Protein AF-A0A9E4BYM8-F1 (afdb_monomer)

Sequence (242 aa):
MQATFRCPYKNRFDQCTAHFGCRNQRKPKEPGGLFQCGSDDQLDYRSAWETDQRPATPGRGQIRCDGTSYPLSTGGTLFDYADQLGTRVPTSCGRTGHCHECIVEVTRGAQALNAPTSAEEFLGGEFRLACQAKVEDADVDIEFAPLFRTPRILTQTVDRPAEIDPVVQRRGQAIYYGDEEIDQYRGHLYGLAIDLGTTTIVLDLVDLETGESVHLSAFENPQRFGGSDIMHRISYDGQHPG

Structure (mmCIF, N/CA/C/O backbone):
data_AF-A0A9E4BYM8-F1
#
_entry.id   AF-A0A9E4BYM8-F1
#
loop_
_atom_site.group_PDB
_atom_site.id
_atom_site.type_symbol
_atom_site.label_atom_id
_atom_site.label_alt_id
_atom_site.label_comp_id
_atom_site.label_asym_id
_atom_site.label_entity_id
_atom_site.label_seq_id
_atom_site.pdbx_PDB_ins_code
_atom_site.Cartn_x
_atom_site.Cartn_y
_atom_site.Cartn_z
_atom_site.occupancy
_atom_site.B_iso_or_equiv
_atom_site.auth_seq_id
_atom_site.auth_comp_id
_atom_site.auth_asym_id
_atom_site.auth_atom_id
_atom_site.pdbx_PDB_model_num
ATOM 1 N N . MET A 1 1 ? -19.178 4.641 -5.651 1.00 42.25 1 MET A N 1
ATOM 2 C CA . MET A 1 1 ? -18.923 4.478 -7.099 1.00 42.25 1 MET A CA 1
ATOM 3 C C . MET A 1 1 ? -18.486 5.823 -7.659 1.00 42.25 1 MET A C 1
ATOM 5 O O . MET A 1 1 ? -19.320 6.704 -7.800 1.00 42.25 1 MET A O 1
ATOM 9 N N . GLN A 1 2 ? -17.187 6.029 -7.876 1.00 47.69 2 GLN A N 1
ATOM 10 C CA . GLN A 1 2 ? -16.710 7.215 -8.595 1.00 47.69 2 GLN A CA 1
ATOM 11 C C . GLN A 1 2 ? -16.897 6.975 -10.096 1.00 47.69 2 GLN A C 1
ATOM 13 O O . GLN A 1 2 ? -16.522 5.919 -10.598 1.00 47.69 2 GLN A O 1
ATOM 18 N N . ALA A 1 3 ? -17.501 7.938 -10.788 1.00 54.47 3 ALA A N 1
ATOM 19 C CA . ALA A 1 3 ? -17.682 7.924 -12.234 1.00 54.47 3 ALA A CA 1
ATOM 20 C C . ALA A 1 3 ? -16.328 7.793 -12.956 1.00 54.47 3 ALA A C 1
ATOM 22 O O . ALA A 1 3 ? -15.464 8.650 -12.793 1.00 54.47 3 ALA A O 1
ATOM 23 N N . THR A 1 4 ? -16.140 6.736 -13.749 1.00 59.88 4 THR A N 1
ATOM 24 C CA . THR A 1 4 ? -14.902 6.468 -14.511 1.00 59.88 4 THR A CA 1
ATOM 25 C C . THR A 1 4 ? -14.925 7.034 -15.933 1.00 59.88 4 THR A C 1
ATOM 27 O O . THR A 1 4 ? -13.922 6.988 -16.629 1.00 59.88 4 THR A O 1
ATOM 30 N N . PHE A 1 5 ? -16.058 7.594 -16.358 1.00 67.31 5 PHE A N 1
ATOM 31 C CA . PHE A 1 5 ? -16.357 7.940 -17.754 1.00 67.31 5 PHE A CA 1
ATOM 32 C C . PHE A 1 5 ? -15.925 9.358 -18.158 1.00 67.31 5 PHE A C 1
ATOM 34 O O . PHE A 1 5 ? -15.703 9.632 -19.335 1.00 67.31 5 PHE A O 1
ATOM 41 N N . ARG A 1 6 ? -15.756 10.271 -17.190 1.00 76.44 6 ARG A N 1
ATOM 42 C CA . ARG A 1 6 ? -15.324 11.649 -17.458 1.00 76.44 6 ARG A CA 1
ATOM 43 C C . ARG A 1 6 ? -13.947 11.911 -16.870 1.00 76.44 6 ARG A C 1
ATOM 45 O O . ARG A 1 6 ? -13.769 11.877 -15.657 1.00 76.44 6 ARG A O 1
ATOM 52 N N . CYS A 1 7 ? -12.989 12.214 -17.742 1.00 78.50 7 CYS A N 1
ATOM 53 C CA . CYS A 1 7 ? -11.627 12.543 -17.336 1.00 78.50 7 CYS A CA 1
ATOM 54 C C . CYS A 1 7 ? -11.611 13.808 -16.453 1.00 78.50 7 CYS A C 1
ATOM 56 O O . CYS A 1 7 ? -12.036 14.864 -16.930 1.00 78.50 7 CYS A O 1
ATOM 58 N N . PRO A 1 8 ? -11.080 13.760 -15.215 1.00 80.31 8 PRO A N 1
ATOM 59 C CA . PRO A 1 8 ? -10.999 14.931 -14.335 1.00 80.31 8 PRO A CA 1
ATOM 60 C C . PRO A 1 8 ? -10.135 16.071 -14.895 1.00 80.31 8 PRO A C 1
ATOM 62 O O . PRO A 1 8 ? -10.311 17.219 -14.500 1.00 80.31 8 PRO A O 1
ATOM 65 N N . TYR A 1 9 ? -9.243 15.782 -15.846 1.00 82.88 9 TYR A N 1
ATOM 66 C CA . TYR A 1 9 ? -8.394 16.784 -16.495 1.00 82.88 9 TYR A CA 1
ATOM 67 C C . TYR A 1 9 ? -8.990 17.352 -17.792 1.00 82.88 9 TYR A C 1
ATOM 69 O O . TYR A 1 9 ? -8.303 18.080 -18.502 1.00 82.88 9 TYR A O 1
ATOM 77 N N . LYS A 1 10 ? -10.236 17.017 -18.154 1.00 86.06 10 LYS A N 1
ATOM 78 C CA . LYS A 1 10 ? -10.935 17.605 -19.309 1.00 86.06 10 LYS A CA 1
ATOM 79 C C . LYS A 1 10 ? -11.853 18.734 -18.832 1.00 86.06 10 LYS A C 1
ATOM 81 O O . LYS A 1 10 ? -12.838 18.488 -18.135 1.00 86.06 10 LYS A O 1
ATOM 86 N N . ASN A 1 11 ? -11.546 19.975 -19.209 1.00 83.88 11 ASN A N 1
ATOM 87 C CA . ASN A 1 11 ? -12.363 21.133 -18.845 1.00 83.88 11 ASN A CA 1
ATOM 88 C C . ASN A 1 11 ? -13.633 21.251 -19.719 1.00 83.88 11 ASN A C 1
ATOM 90 O O . ASN A 1 11 ? -13.848 20.484 -20.655 1.00 83.88 11 ASN A O 1
ATOM 94 N N . ARG A 1 12 ? -14.493 22.238 -19.424 1.00 85.50 12 ARG A N 1
ATOM 95 C CA . ARG A 1 12 ? -15.762 22.478 -20.150 1.00 85.50 12 ARG A CA 1
ATOM 96 C C . ARG A 1 12 ? -15.611 22.879 -21.627 1.00 85.50 12 ARG A C 1
ATOM 98 O O . ARG A 1 12 ? -16.621 22.981 -22.310 1.00 85.50 12 ARG A O 1
ATOM 105 N N . PHE A 1 13 ? -14.396 23.178 -22.077 1.00 86.19 13 PHE A N 1
ATOM 106 C CA . PHE A 1 13 ? -14.065 23.572 -23.450 1.00 86.19 13 PHE A CA 1
ATOM 107 C C . PHE A 1 13 ? -13.298 22.462 -24.188 1.00 86.19 13 PHE A C 1
ATOM 109 O O . PHE A 1 13 ? -12.604 22.739 -25.163 1.00 86.19 13 PHE A O 1
ATOM 116 N N . ASP A 1 14 ? -13.365 21.226 -23.679 1.00 86.19 14 ASP A N 1
ATOM 117 C CA . ASP A 1 14 ? -12.620 20.064 -24.167 1.00 86.19 14 ASP A CA 1
ATOM 118 C C . ASP A 1 14 ? -11.093 20.245 -24.133 1.00 86.19 14 ASP A C 1
ATOM 120 O O . ASP A 1 14 ? -10.360 19.554 -24.839 1.00 86.19 14 ASP A O 1
ATOM 124 N N . GLN A 1 15 ? -10.576 21.150 -23.298 1.00 88.12 15 GLN A N 1
ATOM 125 C CA . GLN A 1 15 ? -9.137 21.324 -23.110 1.00 88.12 15 GLN A CA 1
ATOM 126 C C . GLN A 1 15 ? -8.640 20.423 -21.976 1.00 88.12 15 GLN A C 1
ATOM 128 O O . GLN A 1 15 ? -9.284 20.273 -20.936 1.00 88.12 15 GLN A O 1
ATOM 133 N N . CYS A 1 16 ? -7.478 19.823 -22.192 1.00 84.94 16 CYS A N 1
ATOM 134 C CA . CYS A 1 16 ? -6.769 18.968 -21.265 1.00 84.94 16 CYS A CA 1
ATOM 135 C C . CYS A 1 16 ? -5.861 19.811 -20.360 1.00 84.94 16 CYS A C 1
ATOM 137 O O . CYS A 1 16 ? -4.963 20.500 -20.841 1.00 84.94 16 CYS A O 1
ATOM 139 N N . THR A 1 17 ? -6.087 19.729 -19.051 1.00 83.00 17 THR A N 1
ATOM 140 C CA . THR A 1 17 ? -5.278 20.373 -18.005 1.00 83.00 17 THR A CA 1
ATOM 141 C C . THR A 1 17 ? -4.215 19.443 -17.418 1.00 83.00 17 THR A C 1
ATOM 143 O O . THR A 1 17 ? -3.535 19.812 -16.466 1.00 83.00 17 THR A O 1
ATOM 146 N N . ALA A 1 18 ? -4.072 18.224 -17.946 1.00 74.25 18 ALA A N 1
ATOM 147 C CA . ALA A 1 18 ? -3.084 17.274 -17.454 1.00 74.25 18 ALA A CA 1
ATOM 148 C C . ALA A 1 18 ? -1.666 17.728 -17.826 1.00 74.25 18 ALA A C 1
ATOM 150 O O . ALA A 1 18 ? -1.393 18.050 -18.981 1.00 74.25 18 ALA A O 1
ATOM 151 N N . HIS A 1 19 ? -0.759 17.683 -16.849 1.00 66.50 19 HIS A N 1
ATOM 152 C CA . HIS A 1 19 ? 0.677 17.927 -17.039 1.00 66.50 19 HIS A CA 1
ATOM 153 C C . HIS A 1 19 ? 1.466 16.647 -17.377 1.00 66.50 19 HIS A C 1
ATOM 155 O O . HIS A 1 19 ? 2.691 16.670 -17.441 1.00 66.50 19 HIS A O 1
ATOM 161 N N . PHE A 1 20 ? 0.763 15.535 -17.597 1.00 69.00 20 PHE A N 1
ATOM 162 C CA . PHE A 1 20 ? 1.305 14.226 -17.955 1.00 69.00 20 PHE A CA 1
ATOM 163 C C . PHE A 1 20 ? 0.753 13.762 -19.316 1.00 69.00 20 PHE A C 1
ATOM 165 O O . PHE A 1 20 ? -0.236 14.310 -19.815 1.00 69.00 20 PHE A O 1
ATOM 172 N N . GLY A 1 21 ? 1.402 12.762 -19.921 1.00 64.50 21 GLY A N 1
ATOM 173 C CA . GLY A 1 21 ? 1.033 12.215 -21.230 1.00 64.50 21 GLY A CA 1
ATOM 174 C C . GLY A 1 21 ? -0.295 11.452 -21.209 1.00 64.50 21 GLY A C 1
ATOM 175 O O . GLY A 1 21 ? -0.598 10.726 -20.265 1.00 64.50 21 GLY A O 1
ATOM 176 N N . CYS A 1 22 ? -1.114 11.645 -22.243 1.00 72.62 22 CYS A N 1
ATOM 177 C CA . CYS A 1 22 ? -2.402 10.969 -22.390 1.00 72.62 22 CYS A CA 1
ATOM 178 C C . CYS A 1 22 ? -2.710 10.708 -23.871 1.00 72.62 22 CYS A C 1
ATOM 180 O O . CYS A 1 22 ? -2.589 11.608 -24.704 1.00 72.62 22 CYS A O 1
ATOM 182 N N . ARG A 1 23 ? -3.195 9.503 -24.208 1.00 67.75 23 ARG A N 1
ATOM 183 C CA . ARG A 1 23 ? -3.499 9.079 -25.596 1.00 67.75 23 ARG A CA 1
ATOM 184 C C . ARG A 1 23 ? -4.572 9.930 -26.289 1.00 67.75 23 ARG A C 1
ATOM 186 O O . ARG A 1 23 ? -4.652 10.005 -27.518 1.00 67.75 23 ARG A O 1
ATOM 193 N N . ASN A 1 24 ? -5.389 10.606 -25.483 1.00 74.25 24 ASN A N 1
ATOM 194 C CA . ASN A 1 24 ? -6.470 11.469 -25.943 1.00 74.25 24 ASN A CA 1
ATOM 195 C C . ASN A 1 24 ? -6.064 12.947 -26.056 1.00 74.25 24 ASN A C 1
ATOM 197 O O . ASN A 1 24 ? -6.893 13.749 -26.488 1.00 74.25 24 ASN A O 1
ATOM 201 N N . GLN A 1 25 ? -4.824 13.325 -25.713 1.00 80.38 25 GLN A N 1
ATOM 202 C CA . GLN A 1 25 ? -4.322 14.683 -25.943 1.00 80.38 25 GLN A CA 1
ATOM 203 C C . GLN A 1 25 ? -4.103 14.946 -27.443 1.00 80.38 25 GLN A C 1
ATOM 205 O O . GLN A 1 25 ? -3.625 14.107 -28.212 1.00 80.38 25 GLN A O 1
ATOM 210 N N . ARG A 1 26 ? -4.469 16.151 -27.874 1.00 80.44 26 ARG A N 1
ATOM 211 C CA . ARG A 1 26 ? -4.302 16.691 -29.227 1.00 80.44 26 ARG A CA 1
ATOM 212 C C . ARG A 1 26 ? -3.646 18.061 -29.121 1.00 80.44 26 ARG A C 1
ATOM 214 O O . ARG A 1 26 ? -3.923 18.801 -28.178 1.00 80.44 26 ARG A O 1
ATOM 221 N N . LYS A 1 27 ? -2.767 18.395 -30.071 1.00 79.81 27 LYS A N 1
ATOM 222 C CA . LYS A 1 27 ? -2.033 19.669 -30.050 1.00 79.81 27 LYS A CA 1
ATOM 223 C C . LYS A 1 27 ? -3.002 20.861 -29.973 1.00 79.81 27 LYS A C 1
ATOM 225 O O . LYS A 1 27 ? -4.067 20.806 -30.594 1.00 79.81 27 LYS A O 1
ATOM 230 N N . PRO A 1 28 ? -2.649 21.917 -29.224 1.00 81.75 28 PRO A N 1
ATOM 231 C CA . PRO A 1 28 ? -3.456 23.126 -29.161 1.00 81.75 28 PRO A CA 1
ATOM 232 C C . PRO A 1 28 ? -3.603 23.755 -30.550 1.00 81.75 28 PRO A C 1
ATOM 234 O O . PRO A 1 28 ? -2.696 23.677 -31.380 1.00 81.75 28 PRO A O 1
ATOM 237 N N . LYS A 1 29 ? -4.752 24.394 -30.794 1.00 73.88 29 LYS A N 1
ATOM 238 C CA . LYS A 1 29 ? -5.015 25.124 -32.046 1.00 73.88 29 LYS A CA 1
ATOM 239 C C . LYS A 1 29 ? -4.149 26.380 -32.185 1.00 73.88 29 LYS A C 1
ATOM 241 O O . LYS A 1 29 ? -3.868 26.792 -33.303 1.00 73.88 29 LYS A O 1
ATOM 246 N N . GLU A 1 30 ? -3.717 26.951 -31.063 1.00 76.50 30 GLU A N 1
ATOM 247 C CA . GLU A 1 30 ? -2.884 28.152 -31.005 1.00 76.50 30 GLU A CA 1
ATOM 248 C C . GLU A 1 30 ? -1.562 27.872 -30.268 1.00 76.50 30 GLU A C 1
ATOM 250 O O . GLU A 1 30 ? -1.550 27.097 -29.303 1.00 76.50 30 GLU A O 1
ATOM 255 N N . PRO A 1 31 ? -0.441 28.490 -30.686 1.00 65.69 31 PRO A N 1
ATOM 256 C CA . PRO A 1 31 ? 0.837 28.365 -29.989 1.00 65.69 31 PRO A CA 1
ATOM 257 C C . PRO A 1 31 ? 0.720 28.828 -28.529 1.00 65.69 31 PRO A C 1
ATOM 259 O O . PRO A 1 31 ? 0.316 29.955 -28.266 1.00 65.69 31 PRO A O 1
ATOM 262 N N . GLY A 1 32 ? 1.075 27.958 -27.579 1.00 74.31 32 GLY A N 1
ATOM 263 C CA . GLY A 1 32 ? 0.986 28.242 -26.139 1.00 74.31 32 GLY A CA 1
ATOM 264 C C . GLY A 1 32 ? -0.368 27.928 -25.487 1.00 74.31 32 GLY A C 1
ATOM 265 O O . GLY A 1 32 ? -0.507 28.104 -24.279 1.00 74.31 32 GLY A O 1
ATOM 266 N N . GLY A 1 33 ? -1.356 27.439 -26.246 1.00 77.62 33 GLY A N 1
ATOM 267 C CA . GLY A 1 33 ? -2.640 26.989 -25.700 1.00 77.62 33 GLY A CA 1
ATOM 268 C C . GLY A 1 33 ? -2.577 25.622 -25.002 1.00 77.62 33 GLY A C 1
ATOM 269 O O . GLY A 1 33 ? -1.649 24.839 -25.202 1.00 77.62 33 GLY A O 1
ATOM 270 N N . LEU A 1 34 ? -3.608 25.303 -24.212 1.00 79.62 34 LEU A N 1
ATOM 271 C CA . LEU A 1 34 ? -3.792 23.970 -23.620 1.00 79.62 34 LEU A CA 1
ATOM 272 C C . LEU A 1 34 ? -4.114 22.916 -24.694 1.00 79.62 34 LEU A C 1
ATOM 274 O O . LEU A 1 34 ? -4.843 23.193 -25.651 1.00 79.62 34 LEU A O 1
ATOM 278 N N . PHE A 1 35 ? -3.615 21.689 -24.506 1.00 81.69 35 PHE A N 1
ATOM 279 C CA . PHE A 1 35 ? -3.938 20.538 -25.358 1.00 81.69 35 PHE A CA 1
ATOM 280 C C . PHE A 1 35 ? -5.453 20.294 -25.397 1.00 81.69 35 PHE A C 1
ATOM 282 O O . PHE A 1 35 ? -6.149 20.574 -24.430 1.00 81.69 35 PHE A O 1
ATOM 289 N N . GLN A 1 36 ? -5.986 19.753 -26.492 1.00 86.62 36 GLN A N 1
ATOM 290 C CA . GLN A 1 36 ? -7.396 19.353 -26.586 1.00 86.62 36 GLN A CA 1
ATOM 291 C C . GLN A 1 36 ? -7.564 17.870 -26.240 1.00 86.62 36 GLN A C 1
ATOM 293 O O . GLN A 1 36 ? -6.704 17.059 -26.568 1.00 86.62 36 GLN A O 1
ATOM 298 N N . CYS A 1 37 ? -8.659 17.506 -25.577 1.00 83.56 37 CYS A N 1
ATOM 299 C CA . CYS A 1 37 ? -9.025 16.125 -25.286 1.00 83.56 37 CYS A CA 1
ATOM 300 C C . CYS A 1 37 ? -9.994 15.612 -26.357 1.00 83.56 37 CYS A C 1
ATOM 302 O O . CYS A 1 37 ? -11.110 16.110 -26.469 1.00 83.56 37 CYS A O 1
ATOM 304 N N . GLY A 1 38 ? -9.590 14.594 -27.116 1.00 77.75 38 GLY A N 1
ATOM 305 C CA . GLY A 1 38 ? -10.414 13.983 -28.167 1.00 77.75 38 GLY A CA 1
ATOM 306 C C . GLY A 1 38 ? -11.430 12.938 -27.687 1.00 77.75 38 GLY A C 1
ATOM 307 O O . GLY A 1 38 ? -11.977 12.228 -28.522 1.00 77.75 38 GLY A O 1
ATOM 308 N N . SER A 1 39 ? -11.636 12.787 -26.375 1.00 75.94 39 SER A N 1
ATOM 309 C CA . SER A 1 39 ? -12.523 11.766 -25.797 1.00 75.94 39 SER A CA 1
ATOM 310 C C . SER A 1 39 ? -13.975 12.245 -25.715 1.00 75.94 39 SER A C 1
ATOM 312 O O . SER A 1 39 ? -14.238 13.387 -25.332 1.00 75.94 39 SER A O 1
ATOM 314 N N . ASP A 1 40 ? -14.910 11.336 -25.966 1.00 72.69 40 ASP A N 1
ATOM 315 C CA . ASP A 1 40 ? -16.368 11.525 -26.005 1.00 72.69 40 ASP A CA 1
ATOM 316 C C . ASP A 1 40 ? -17.084 11.347 -24.646 1.00 72.69 40 ASP A C 1
ATOM 318 O O . ASP A 1 40 ? -18.290 11.124 -24.599 1.00 72.69 40 ASP A O 1
ATOM 322 N N . ASP A 1 41 ? -16.355 11.473 -23.529 1.00 67.56 41 ASP A N 1
ATOM 323 C CA . ASP A 1 41 ? -16.868 11.363 -22.147 1.00 67.56 41 ASP A CA 1
ATOM 324 C C . ASP A 1 41 ? -17.584 10.037 -21.807 1.00 67.56 41 ASP A C 1
ATOM 326 O O . ASP A 1 41 ? -18.337 9.963 -20.833 1.00 67.56 41 ASP A O 1
ATOM 330 N N . GLN A 1 42 ? -17.314 8.976 -22.576 1.00 68.94 42 GLN A N 1
ATOM 331 C CA . GLN A 1 42 ? -17.766 7.604 -22.301 1.00 68.94 42 GLN A CA 1
ATOM 332 C C . GLN A 1 42 ? -16.618 6.612 -22.057 1.00 68.94 42 GLN A C 1
ATOM 334 O O . GLN A 1 42 ? -16.844 5.412 -21.913 1.00 68.94 42 GLN A O 1
ATOM 339 N N . LEU A 1 43 ? -15.380 7.097 -21.991 1.00 63.16 43 LEU A N 1
ATOM 340 C CA . LEU A 1 43 ? -14.187 6.262 -21.884 1.00 63.16 43 LEU A CA 1
ATOM 341 C C . LEU A 1 43 ? -13.689 6.175 -20.435 1.00 63.16 43 LEU A C 1
ATOM 343 O O . LEU A 1 43 ? -13.688 7.179 -19.725 1.00 63.16 43 LEU A O 1
ATOM 347 N N . ASP A 1 44 ? -13.188 5.004 -20.019 1.00 68.38 44 ASP A N 1
ATOM 348 C CA . ASP A 1 44 ? -12.439 4.876 -18.763 1.00 68.38 44 ASP A CA 1
ATOM 349 C C . ASP A 1 44 ? -11.143 5.689 -18.843 1.00 68.38 44 ASP A C 1
ATOM 351 O O . ASP A 1 44 ? -10.144 5.262 -19.436 1.00 68.38 44 ASP A O 1
ATOM 355 N N . TYR A 1 45 ? -11.166 6.886 -18.256 1.00 65.06 45 TYR A N 1
ATOM 356 C CA . TYR A 1 45 ? -10.073 7.847 -18.370 1.00 65.06 45 TYR A CA 1
ATOM 357 C C . TYR A 1 45 ? -8.755 7.326 -17.791 1.00 65.06 45 TYR A C 1
ATOM 359 O O . TYR A 1 45 ? -7.700 7.798 -18.212 1.00 65.06 45 TYR A O 1
ATOM 367 N N . ARG A 1 46 ? -8.788 6.358 -16.861 1.00 65.69 46 ARG A N 1
ATOM 368 C CA . ARG A 1 46 ? -7.572 5.800 -16.247 1.00 65.69 46 ARG A CA 1
ATOM 369 C C . ARG A 1 46 ? -6.727 5.065 -17.275 1.00 65.69 46 ARG A C 1
ATOM 371 O O . ARG A 1 46 ? -5.516 5.224 -17.289 1.00 65.69 46 ARG A O 1
ATOM 378 N N . SER A 1 47 ? -7.385 4.360 -18.192 1.00 60.53 47 SER A N 1
ATOM 379 C CA . SER A 1 47 ? -6.722 3.689 -19.311 1.00 60.53 47 SER A CA 1
ATOM 380 C C . SER A 1 47 ? -6.179 4.666 -20.362 1.00 60.53 47 SER A C 1
ATOM 382 O O . SER A 1 47 ? -5.402 4.271 -21.218 1.00 60.53 47 SER A O 1
ATOM 384 N N . ALA A 1 48 ? -6.596 5.939 -20.347 1.00 62.97 48 ALA A N 1
ATOM 385 C CA . ALA A 1 48 ? -6.131 6.936 -21.312 1.00 62.97 48 ALA A CA 1
ATOM 386 C C . ALA A 1 48 ? -4.856 7.669 -20.889 1.00 62.97 48 ALA A C 1
ATOM 388 O O . ALA A 1 48 ? -4.181 8.253 -21.743 1.00 62.97 48 ALA A O 1
ATOM 389 N N . TRP A 1 49 ? -4.541 7.666 -19.597 1.00 69.75 49 TRP A N 1
ATOM 390 C CA . TRP A 1 49 ? -3.356 8.306 -19.036 1.00 69.75 49 TRP A CA 1
ATOM 391 C C . TRP A 1 49 ? -2.144 7.392 -19.200 1.00 69.75 49 TRP A C 1
ATOM 393 O O . TRP A 1 49 ? -1.624 6.843 -18.237 1.00 69.75 49 TRP A O 1
ATOM 403 N N . GLU A 1 50 ? -1.729 7.201 -20.448 1.00 59.47 50 GLU A N 1
ATOM 404 C CA . GLU A 1 50 ? -0.504 6.482 -20.775 1.00 59.47 50 GLU A CA 1
ATOM 405 C C . GLU A 1 50 ? 0.644 7.471 -20.992 1.00 59.47 50 GLU A C 1
ATOM 407 O O . GLU A 1 50 ? 0.615 8.335 -21.878 1.00 59.47 50 GLU A O 1
ATOM 412 N N . THR A 1 51 ? 1.667 7.318 -20.156 1.00 54.84 51 THR A N 1
ATOM 413 C CA . THR A 1 51 ? 2.981 7.933 -20.306 1.00 54.84 51 THR A CA 1
ATOM 414 C C . THR A 1 51 ? 3.678 7.323 -21.526 1.00 54.84 51 THR A C 1
ATOM 416 O O . THR A 1 51 ? 4.024 6.151 -21.529 1.00 54.84 51 THR A O 1
ATOM 419 N N . ASP A 1 52 ? 3.896 8.146 -22.553 1.00 46.69 52 ASP A N 1
ATOM 420 C CA . ASP A 1 52 ? 4.840 7.928 -23.660 1.00 46.69 52 ASP A CA 1
ATOM 421 C C . ASP A 1 52 ? 4.593 6.686 -24.552 1.00 46.69 52 ASP A C 1
ATOM 423 O O . ASP A 1 52 ? 5.384 5.745 -24.592 1.00 46.69 52 ASP A O 1
ATOM 427 N N . GLN A 1 53 ? 3.534 6.718 -25.374 1.00 47.19 53 GLN A N 1
ATOM 428 C CA . GLN A 1 53 ? 3.411 5.812 -26.525 1.00 47.19 53 GLN A CA 1
ATOM 429 C C . GLN A 1 53 ? 4.423 6.195 -27.625 1.00 47.19 53 GLN A C 1
ATOM 431 O O . GLN A 1 53 ? 4.095 6.861 -28.610 1.00 47.19 53 GLN A O 1
ATOM 436 N N . ARG A 1 54 ? 5.670 5.739 -27.489 1.00 46.91 54 ARG A N 1
ATOM 437 C CA . ARG A 1 54 ? 6.473 5.390 -28.673 1.00 46.91 54 ARG A CA 1
ATOM 438 C C . ARG A 1 54 ? 5.890 4.102 -29.268 1.00 46.91 54 ARG A C 1
ATOM 440 O O . ARG A 1 54 ? 5.298 3.333 -28.515 1.00 46.91 54 ARG A O 1
ATOM 447 N N . PRO A 1 55 ? 6.014 3.848 -30.583 1.00 48.25 55 PRO A N 1
ATOM 448 C CA . PRO A 1 55 ? 5.523 2.606 -31.169 1.00 48.25 55 PRO A CA 1
ATOM 449 C C . PRO A 1 55 ? 6.205 1.423 -30.476 1.00 48.25 55 PRO A C 1
ATOM 451 O O . PRO A 1 55 ? 7.394 1.171 -30.678 1.00 48.25 55 PRO A O 1
ATOM 454 N N . ALA A 1 56 ? 5.449 0.749 -29.612 1.00 59.44 56 ALA A N 1
ATOM 455 C CA . ALA A 1 56 ? 5.893 -0.422 -28.890 1.00 59.44 56 ALA A CA 1
ATOM 456 C C . ALA A 1 56 ? 6.131 -1.508 -29.936 1.00 59.44 56 ALA A C 1
ATOM 458 O O . ALA A 1 56 ? 5.221 -1.855 -30.694 1.00 59.44 56 ALA A O 1
ATOM 459 N N . THR A 1 57 ? 7.372 -1.971 -30.062 1.00 65.31 57 THR A N 1
ATOM 460 C CA . THR A 1 57 ? 7.657 -3.061 -30.992 1.00 65.31 57 THR A CA 1
ATOM 461 C C . THR A 1 57 ? 7.325 -4.350 -30.253 1.00 65.31 57 THR A C 1
ATOM 463 O O . THR A 1 57 ? 7.962 -4.614 -29.228 1.00 65.31 57 THR A O 1
ATOM 466 N N . PRO A 1 58 ? 6.310 -5.114 -30.695 1.00 74.69 58 PRO A N 1
ATOM 467 C CA . PRO A 1 58 ? 5.992 -6.384 -30.064 1.00 74.69 58 PRO A CA 1
ATOM 468 C C . PRO A 1 58 ? 7.166 -7.341 -30.269 1.00 74.69 58 PRO A C 1
ATOM 470 O O . PRO A 1 58 ? 7.677 -7.472 -31.384 1.00 74.69 58 PRO A O 1
ATOM 473 N N . GLY A 1 59 ? 7.597 -7.979 -29.186 1.00 82.25 59 GLY A N 1
ATOM 474 C CA . GLY A 1 59 ? 8.630 -9.010 -29.213 1.00 82.25 59 GLY A CA 1
ATOM 475 C C . GLY A 1 59 ? 8.039 -10.411 -29.087 1.00 82.25 59 GLY A C 1
ATOM 476 O O . GLY A 1 59 ? 6.820 -10.603 -29.076 1.00 82.25 59 GLY A O 1
ATOM 477 N N . ARG A 1 60 ? 8.915 -11.414 -29.023 1.00 88.69 60 ARG A N 1
ATOM 478 C CA . ARG A 1 60 ? 8.543 -12.830 -28.858 1.00 88.69 60 ARG A CA 1
ATOM 479 C C . ARG A 1 60 ? 8.398 -13.259 -27.397 1.00 88.69 60 ARG A C 1
ATOM 481 O O . ARG A 1 60 ? 7.856 -14.337 -27.152 1.00 88.69 60 ARG A O 1
ATOM 488 N N . GLY A 1 61 ? 8.894 -12.455 -26.462 1.00 89.50 61 GLY A N 1
ATOM 489 C CA . GLY A 1 61 ? 8.868 -12.739 -25.034 1.00 89.50 61 GLY A CA 1
ATOM 490 C C . GLY A 1 61 ? 7.486 -12.540 -24.417 1.00 89.50 61 GLY A C 1
ATOM 491 O O . GLY A 1 61 ? 6.617 -11.842 -24.954 1.00 89.50 61 GLY A O 1
ATOM 492 N N . GLN A 1 62 ? 7.283 -13.150 -23.254 1.00 93.25 62 GLN A N 1
ATOM 493 C CA . GLN A 1 62 ? 6.099 -12.928 -22.429 1.00 93.25 62 GLN A CA 1
ATOM 494 C C . GLN A 1 62 ? 6.473 -12.363 -21.066 1.00 93.25 62 GLN A C 1
ATOM 496 O O . GLN A 1 62 ? 7.495 -12.728 -20.485 1.00 93.25 62 GLN A O 1
ATOM 501 N N . ILE A 1 63 ? 5.599 -11.514 -20.533 1.00 93.44 63 ILE A N 1
ATOM 502 C CA . ILE A 1 63 ? 5.665 -11.071 -19.148 1.00 93.44 63 ILE A CA 1
ATOM 503 C C . ILE A 1 63 ? 4.667 -11.850 -18.309 1.00 93.44 63 ILE A C 1
ATOM 505 O O . ILE A 1 63 ? 3.532 -12.065 -18.736 1.00 93.44 63 ILE A O 1
ATOM 509 N N . ARG A 1 64 ? 5.093 -12.294 -17.128 1.00 93.38 64 ARG A N 1
ATOM 510 C CA . ARG A 1 64 ? 4.276 -13.093 -16.219 1.00 93.38 64 ARG A CA 1
ATOM 511 C C . ARG A 1 64 ? 4.253 -12.498 -14.820 1.00 93.38 64 ARG A C 1
ATOM 513 O O . ARG A 1 64 ? 5.295 -12.112 -14.296 1.00 93.38 64 ARG A O 1
ATOM 520 N N . CYS A 1 65 ? 3.062 -12.486 -14.233 1.00 88.56 65 CYS A N 1
ATOM 521 C CA . CYS A 1 65 ? 2.817 -12.130 -12.842 1.00 88.56 65 CYS A CA 1
ATOM 522 C C . CYS A 1 65 ? 1.658 -12.979 -12.308 1.00 88.56 65 CYS A C 1
ATOM 524 O O . CYS A 1 65 ? 0.651 -13.143 -12.998 1.00 88.56 65 CYS A O 1
ATOM 526 N N . ASP A 1 66 ? 1.802 -13.548 -11.108 1.00 79.50 66 ASP A N 1
ATOM 527 C CA . ASP A 1 66 ? 0.765 -14.346 -10.427 1.00 79.50 66 ASP A CA 1
ATOM 528 C C . ASP A 1 66 ? 0.113 -15.433 -11.312 1.00 79.50 66 ASP A C 1
ATOM 530 O O . ASP A 1 66 ? -1.092 -15.678 -11.269 1.00 79.50 66 ASP A O 1
ATOM 534 N N . GLY A 1 67 ? 0.914 -16.083 -12.163 1.00 78.62 67 GLY A N 1
ATOM 535 C CA . GLY A 1 67 ? 0.456 -17.148 -13.066 1.00 78.62 67 GLY A CA 1
ATOM 536 C C . GLY A 1 67 ? -0.283 -16.677 -14.325 1.00 78.62 67 GLY A C 1
ATOM 537 O O . GLY A 1 67 ? -0.596 -17.510 -15.175 1.00 78.62 67 GLY A O 1
ATOM 538 N N . THR A 1 68 ? -0.509 -15.373 -14.493 1.00 85.56 68 THR A N 1
ATOM 539 C CA . THR A 1 68 ? -1.078 -14.780 -15.715 1.00 85.56 68 THR A CA 1
ATOM 540 C C . THR A 1 68 ? 0.047 -14.269 -16.611 1.00 85.56 68 THR A C 1
ATOM 542 O O . THR A 1 68 ? 1.045 -13.754 -16.104 1.00 85.56 68 THR A O 1
ATOM 545 N N . SER A 1 69 ? -0.084 -14.411 -17.936 1.00 90.25 69 SER A N 1
ATOM 546 C CA . SER A 1 69 ? 0.905 -13.907 -18.897 1.00 90.25 69 SER A CA 1
ATOM 547 C C . SER A 1 69 ? 0.323 -12.940 -19.925 1.00 90.25 69 SER A C 1
ATOM 549 O O . SER A 1 69 ? -0.851 -13.017 -20.290 1.00 90.25 69 SER A O 1
ATOM 551 N N . TYR A 1 70 ? 1.171 -12.025 -20.393 1.00 88.81 70 TYR A N 1
ATOM 552 C CA . TYR A 1 70 ? 0.852 -11.036 -21.418 1.00 88.81 70 TYR A CA 1
ATOM 553 C C . TYR A 1 70 ? 2.027 -10.899 -22.409 1.00 88.81 70 TYR A C 1
ATOM 555 O O . TYR A 1 70 ? 3.181 -11.054 -22.002 1.00 88.81 70 TYR A O 1
ATOM 563 N N . PRO A 1 71 ? 1.788 -10.641 -23.708 1.00 88.69 71 PRO A N 1
ATOM 564 C CA . PRO A 1 71 ? 2.867 -10.426 -24.677 1.00 88.69 71 PRO A CA 1
ATOM 565 C C . PRO A 1 71 ? 3.709 -9.182 -24.360 1.00 88.69 71 PRO A C 1
ATOM 567 O O . PRO A 1 71 ? 3.159 -8.121 -24.058 1.00 88.69 71 PRO A O 1
ATOM 570 N N . LEU A 1 72 ? 5.037 -9.286 -24.473 1.00 88.62 72 LEU A N 1
ATOM 571 C CA . LEU A 1 72 ? 5.933 -8.151 -24.253 1.00 88.62 72 LEU A CA 1
ATOM 572 C C . LEU A 1 72 ? 6.008 -7.216 -25.458 1.00 88.62 72 LEU A C 1
ATOM 574 O O . LEU A 1 72 ? 5.974 -7.614 -26.622 1.00 88.62 72 LEU A O 1
ATOM 578 N N . SER A 1 73 ? 6.158 -5.933 -25.158 1.00 85.56 73 SER A N 1
ATOM 579 C CA . SER A 1 73 ? 6.482 -4.882 -26.114 1.00 85.56 73 SER A CA 1
ATOM 580 C C . SER A 1 73 ? 7.505 -3.917 -25.516 1.00 85.56 73 SER A C 1
ATOM 582 O O . SER A 1 73 ? 7.487 -3.603 -24.321 1.00 85.56 73 SER A O 1
ATOM 584 N N . THR A 1 74 ? 8.420 -3.422 -26.341 1.00 87.88 74 THR A N 1
ATOM 585 C CA . THR A 1 74 ? 9.411 -2.455 -25.862 1.00 87.88 74 THR A CA 1
ATOM 586 C C . THR A 1 74 ? 8.740 -1.146 -25.452 1.00 87.88 74 THR A C 1
ATOM 588 O O . THR A 1 74 ? 7.769 -0.699 -26.062 1.00 87.88 74 THR A O 1
ATOM 591 N N . GLY A 1 75 ? 9.262 -0.517 -24.403 1.00 81.19 75 GLY A N 1
ATOM 592 C CA . GLY A 1 75 ? 8.818 0.795 -23.947 1.00 81.19 75 GLY A CA 1
ATOM 593 C C . GLY A 1 75 ? 7.798 0.804 -22.804 1.00 81.19 75 GLY A C 1
ATOM 594 O O . GLY A 1 75 ? 7.713 1.822 -22.120 1.00 81.19 75 GLY A O 1
ATOM 595 N N . GLY A 1 76 ? 7.086 -0.297 -22.553 1.00 86.00 76 GLY A N 1
ATOM 596 C CA . GLY A 1 76 ? 6.196 -0.421 -21.392 1.00 86.00 76 GLY A CA 1
ATOM 597 C C . GLY A 1 76 ? 6.970 -0.612 -20.085 1.00 86.00 76 GLY A C 1
ATOM 598 O O . GLY A 1 76 ? 8.046 -1.214 -20.083 1.00 86.00 76 GLY A O 1
ATOM 599 N N . THR A 1 77 ? 6.433 -0.109 -18.975 1.00 92.69 77 THR A N 1
ATOM 600 C CA . THR A 1 77 ? 6.971 -0.363 -17.631 1.00 92.69 77 THR A CA 1
ATOM 601 C C . THR A 1 77 ? 6.360 -1.619 -17.016 1.00 92.69 77 THR A C 1
ATOM 603 O O . THR A 1 77 ? 5.255 -2.019 -17.385 1.00 92.69 77 THR A O 1
ATOM 606 N N . LEU A 1 78 ? 7.031 -2.237 -16.040 1.00 93.19 78 LEU A N 1
ATOM 607 C CA . LEU A 1 78 ? 6.452 -3.354 -15.280 1.00 93.19 78 LEU A CA 1
ATOM 608 C C . LEU A 1 78 ? 5.116 -2.972 -14.624 1.00 93.19 78 LEU A C 1
ATOM 610 O O . LEU A 1 78 ? 4.244 -3.822 -14.481 1.00 93.19 78 LEU A O 1
ATOM 614 N N . PHE A 1 79 ? 4.924 -1.696 -14.271 1.00 91.81 79 PHE A N 1
ATOM 615 C CA . PHE A 1 79 ? 3.644 -1.191 -13.774 1.00 91.81 79 PHE A CA 1
ATOM 616 C C . PHE A 1 79 ? 2.547 -1.282 -14.842 1.00 91.81 79 PHE A C 1
ATOM 618 O O . PHE A 1 79 ? 1.452 -1.756 -14.553 1.00 91.81 79 PHE A O 1
ATOM 625 N N . ASP A 1 80 ? 2.835 -0.863 -16.076 1.00 87.31 80 ASP A N 1
ATOM 626 C CA . ASP A 1 80 ? 1.862 -0.925 -17.173 1.00 87.31 80 ASP A CA 1
ATOM 627 C C . ASP A 1 80 ? 1.457 -2.376 -17.455 1.00 87.31 80 ASP A C 1
ATOM 629 O O . ASP A 1 80 ? 0.284 -2.673 -17.668 1.00 87.31 80 ASP A O 1
ATOM 633 N N . TYR A 1 81 ? 2.413 -3.304 -17.386 1.00 89.75 81 TYR A N 1
ATOM 634 C CA . TYR A 1 81 ? 2.122 -4.729 -17.521 1.00 89.75 81 TYR A CA 1
ATOM 635 C C . TYR A 1 81 ? 1.359 -5.304 -16.329 1.00 89.75 81 TYR A C 1
ATOM 637 O O . TYR A 1 81 ? 0.501 -6.158 -16.533 1.00 89.75 81 TYR A O 1
ATOM 645 N N . ALA A 1 82 ? 1.603 -4.822 -15.110 1.00 87.38 82 ALA A N 1
ATOM 646 C CA . ALA A 1 82 ? 0.792 -5.192 -13.955 1.00 87.38 82 ALA A CA 1
ATOM 647 C C . ALA A 1 82 ? -0.678 -4.777 -14.145 1.00 87.38 82 ALA A C 1
ATOM 649 O O . ALA A 1 82 ? -1.566 -5.586 -13.884 1.00 87.38 82 ALA A O 1
ATOM 650 N N . ASP A 1 83 ? -0.940 -3.581 -14.691 1.00 82.12 83 ASP A N 1
ATOM 651 C CA . ASP A 1 83 ? -2.303 -3.148 -15.033 1.00 82.12 83 ASP A CA 1
ATOM 652 C C . ASP A 1 83 ? -2.951 -4.074 -16.078 1.00 82.12 83 ASP A C 1
ATOM 654 O O . ASP A 1 83 ? -4.105 -4.469 -15.910 1.00 82.12 83 ASP A O 1
ATOM 658 N N . GLN A 1 84 ? -2.215 -4.457 -17.132 1.00 83.31 84 GLN A N 1
ATOM 659 C CA . GLN A 1 84 ? -2.717 -5.375 -18.172 1.00 83.31 84 GLN A CA 1
ATOM 660 C C . GLN A 1 84 ? -3.019 -6.774 -17.623 1.00 83.31 84 GLN A C 1
ATOM 662 O O . GLN A 1 84 ? -3.982 -7.418 -18.037 1.00 83.31 84 GLN A O 1
ATOM 667 N N . LEU A 1 85 ? -2.202 -7.241 -16.679 1.00 83.06 85 LEU A N 1
ATOM 668 C CA . LEU A 1 85 ? -2.356 -8.533 -16.013 1.00 83.06 85 LEU A CA 1
ATOM 669 C C . LEU A 1 85 ? -3.423 -8.504 -14.904 1.00 83.06 85 LEU A C 1
ATOM 671 O O . LEU A 1 85 ? -3.767 -9.552 -14.362 1.00 83.06 85 LEU A O 1
ATOM 675 N N . GLY A 1 86 ? -3.963 -7.328 -14.562 1.00 77.19 86 GLY A N 1
ATOM 676 C CA . GLY A 1 86 ? -4.909 -7.154 -13.457 1.00 77.19 86 GLY A CA 1
ATOM 677 C C . GLY A 1 86 ? -4.268 -7.251 -12.067 1.00 77.19 86 GLY A C 1
ATOM 678 O O . GLY A 1 86 ? -4.979 -7.329 -11.062 1.00 77.19 86 GLY A O 1
ATOM 679 N N . THR A 1 87 ? -2.938 -7.229 -11.988 1.00 81.62 87 THR A N 1
ATOM 680 C CA . THR A 1 87 ? -2.179 -7.267 -10.740 1.00 81.62 87 THR A CA 1
ATOM 681 C C . THR A 1 87 ? -2.099 -5.869 -10.135 1.00 81.62 87 THR A C 1
ATOM 683 O O . THR A 1 87 ? -1.586 -4.925 -10.733 1.00 81.62 87 THR A O 1
ATOM 686 N N . ARG A 1 88 ? -2.559 -5.723 -8.889 1.00 78.25 88 ARG A N 1
ATOM 687 C CA . ARG A 1 88 ? -2.541 -4.430 -8.200 1.00 78.25 88 ARG A CA 1
ATOM 688 C C . ARG A 1 88 ? -1.152 -4.105 -7.648 1.00 78.25 88 ARG A C 1
ATOM 690 O O . ARG A 1 88 ? -0.733 -4.688 -6.652 1.00 78.25 88 ARG A O 1
ATOM 697 N N . VAL A 1 89 ? -0.509 -3.085 -8.209 1.00 82.44 89 VAL A N 1
ATOM 698 C CA . VAL A 1 89 ? 0.713 -2.474 -7.662 1.00 82.44 89 VAL A CA 1
ATOM 699 C C . VAL A 1 89 ? 0.360 -1.121 -7.018 1.00 82.44 89 VAL A C 1
ATOM 701 O O . VAL A 1 89 ? -0.312 -0.305 -7.652 1.00 82.44 89 VAL A O 1
ATOM 704 N N . PRO A 1 90 ? 0.745 -0.854 -5.754 1.00 72.00 90 PRO A N 1
ATOM 705 C CA . PRO A 1 90 ? 0.411 0.403 -5.086 1.00 72.00 90 PRO A CA 1
ATOM 706 C C . PRO A 1 90 ? 1.166 1.590 -5.702 1.00 72.00 90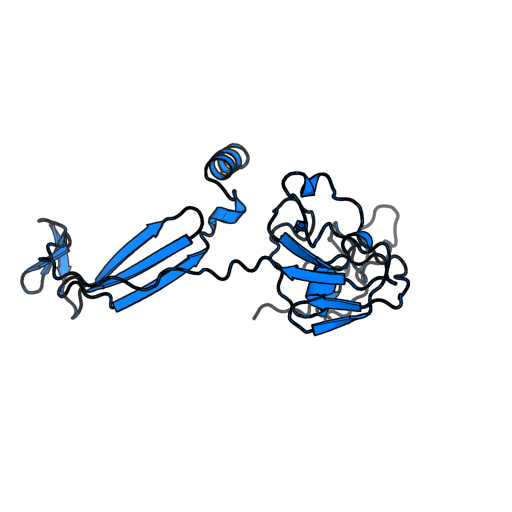 PRO A C 1
ATOM 708 O O . PRO A 1 90 ? 2.331 1.478 -6.089 1.00 72.00 90 PRO A O 1
ATOM 711 N N . THR A 1 91 ? 0.492 2.738 -5.800 1.00 73.12 91 THR A N 1
ATOM 712 C CA . THR A 1 91 ? 1.118 3.999 -6.203 1.00 73.12 91 THR A CA 1
ATOM 713 C C . THR A 1 91 ? 0.345 5.211 -5.681 1.00 73.12 91 THR A C 1
ATOM 715 O O . THR A 1 91 ? -0.833 5.391 -5.988 1.00 73.12 91 THR A O 1
ATOM 718 N N . SER A 1 92 ? 1.041 6.068 -4.937 1.00 66.44 92 SER A N 1
ATOM 719 C CA . SER A 1 92 ? 0.544 7.365 -4.462 1.00 66.44 92 SER A CA 1
ATOM 720 C C . SER A 1 92 ? 1.132 8.547 -5.246 1.00 66.44 92 SER A C 1
ATOM 722 O O . SER A 1 92 ? 0.517 9.605 -5.316 1.00 66.44 92 SER A O 1
ATOM 724 N N . CYS A 1 93 ? 2.299 8.377 -5.887 1.00 60.53 93 CYS A N 1
ATOM 725 C CA . CYS A 1 93 ? 2.964 9.441 -6.665 1.00 60.53 93 CYS A CA 1
ATOM 726 C C . CYS A 1 93 ? 2.595 9.483 -8.156 1.00 60.53 93 CYS A C 1
ATOM 728 O O . CYS A 1 93 ? 3.154 10.291 -8.894 1.00 60.53 93 CYS A O 1
ATOM 730 N N . GLY A 1 94 ? 1.722 8.589 -8.630 1.00 68.44 94 GLY A N 1
ATOM 731 C CA . GLY A 1 94 ? 1.371 8.522 -10.050 1.00 68.44 94 GLY A CA 1
ATOM 732 C C . GLY A 1 94 ? 2.543 8.111 -10.948 1.00 68.44 94 GLY A C 1
ATOM 733 O O . GLY A 1 94 ? 2.734 8.706 -12.001 1.00 68.44 94 GLY A O 1
ATOM 734 N N . ARG A 1 95 ? 3.313 7.087 -10.543 1.00 81.50 95 ARG A N 1
ATOM 735 C CA . ARG A 1 95 ? 4.402 6.463 -11.336 1.00 81.50 95 ARG A CA 1
ATOM 736 C C . ARG A 1 95 ? 5.667 7.315 -11.549 1.00 81.50 95 ARG A C 1
ATOM 738 O O . ARG A 1 95 ? 6.473 7.002 -12.415 1.00 81.50 95 ARG A O 1
ATOM 745 N N . THR A 1 96 ? 5.904 8.340 -10.731 1.00 73.38 96 THR A N 1
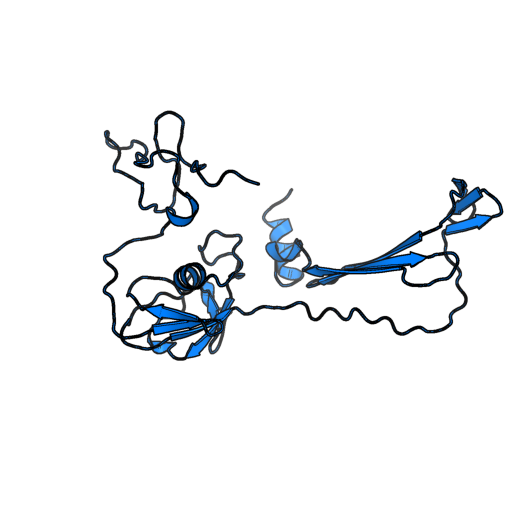ATOM 746 C CA . THR A 1 96 ? 7.115 9.186 -10.826 1.00 73.38 96 THR A CA 1
ATOM 747 C C . THR A 1 96 ? 8.335 8.627 -10.092 1.00 73.38 96 THR A C 1
ATOM 749 O O . THR A 1 96 ? 9.389 9.254 -10.101 1.00 73.38 96 THR A O 1
ATOM 752 N N . GLY A 1 97 ? 8.195 7.501 -9.390 1.00 72.75 97 GLY A N 1
ATOM 753 C CA . GLY A 1 97 ? 9.274 6.890 -8.611 1.00 72.75 97 GLY A CA 1
ATOM 754 C C . GLY A 1 97 ? 9.492 7.491 -7.221 1.00 72.75 97 GLY A C 1
ATOM 755 O O . GLY A 1 97 ? 10.163 6.862 -6.426 1.00 72.75 97 GLY A O 1
ATOM 756 N N . HIS A 1 98 ? 8.872 8.620 -6.859 1.00 69.50 98 HIS A N 1
ATOM 757 C CA . HIS A 1 98 ? 9.199 9.333 -5.610 1.00 69.50 98 HIS A CA 1
ATOM 758 C C . HIS A 1 98 ? 8.537 8.754 -4.342 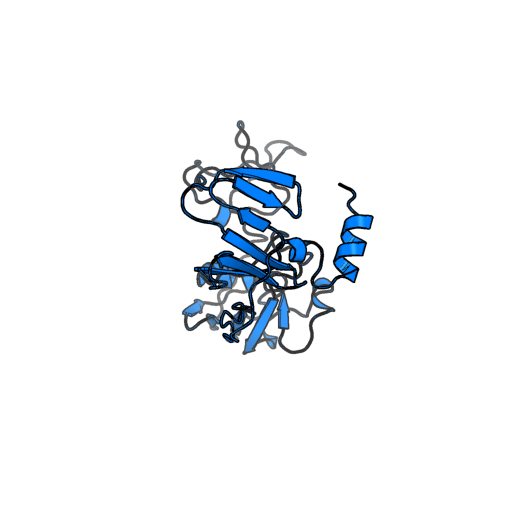1.00 69.50 98 HIS A C 1
ATOM 760 O O . HIS A 1 98 ? 9.003 9.011 -3.239 1.00 69.50 98 HIS A O 1
ATOM 766 N N . CYS A 1 99 ? 7.442 7.988 -4.465 1.00 63.62 99 CYS A N 1
ATOM 767 C CA . CYS A 1 99 ? 6.764 7.391 -3.294 1.00 63.62 99 CYS A CA 1
ATOM 768 C C . CYS A 1 99 ? 7.371 6.066 -2.811 1.00 63.62 99 CYS A C 1
ATOM 770 O O . CYS A 1 99 ? 7.032 5.613 -1.724 1.00 63.62 99 CYS A O 1
ATOM 772 N N . HIS A 1 100 ? 8.193 5.406 -3.636 1.00 75.00 100 HIS A N 1
ATOM 773 C CA . HIS A 1 100 ? 8.804 4.102 -3.332 1.00 75.00 100 HIS A CA 1
ATOM 774 C C . HIS A 1 100 ? 7.819 2.954 -2.996 1.00 75.00 100 HIS A C 1
ATOM 776 O O . HIS A 1 100 ? 8.201 1.963 -2.380 1.00 75.00 100 HIS A O 1
ATOM 782 N N . GLU A 1 101 ? 6.547 3.046 -3.400 1.00 70.19 101 GLU A N 1
ATOM 783 C CA . GLU A 1 101 ? 5.531 2.032 -3.070 1.00 70.19 101 GLU A CA 1
ATOM 784 C C . GLU A 1 101 ? 5.487 0.857 -4.051 1.00 70.19 101 GLU A C 1
ATOM 786 O O . GLU A 1 101 ? 5.239 -0.276 -3.643 1.00 70.19 101 GLU A O 1
ATOM 791 N N . CYS A 1 102 ? 5.721 1.116 -5.340 1.00 84.38 102 CYS A N 1
ATOM 792 C CA . CYS A 1 102 ? 5.528 0.156 -6.428 1.00 84.38 102 CYS A CA 1
ATOM 793 C C . CYS A 1 102 ? 6.674 -0.864 -6.552 1.00 84.38 102 CYS A C 1
ATOM 795 O O . CYS A 1 102 ? 7.154 -1.122 -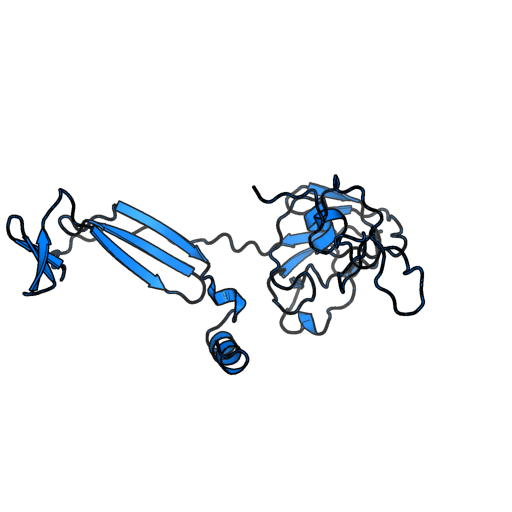7.654 1.00 84.38 102 CYS A O 1
ATOM 797 N N . ILE A 1 103 ? 7.167 -1.392 -5.435 1.00 85.94 103 ILE A N 1
ATOM 798 C CA . ILE A 1 103 ? 8.299 -2.321 -5.418 1.00 85.94 103 ILE A CA 1
ATOM 799 C C . ILE A 1 103 ? 7.846 -3.691 -5.933 1.00 85.94 103 ILE A C 1
ATOM 801 O O . ILE A 1 103 ? 6.847 -4.250 -5.471 1.00 85.94 103 ILE A O 1
ATOM 805 N N . VAL A 1 104 ? 8.609 -4.232 -6.876 1.00 87.69 104 VAL A N 1
ATOM 806 C CA . VAL A 1 104 ? 8.452 -5.576 -7.438 1.00 87.69 104 VAL A CA 1
ATOM 807 C C . VAL A 1 104 ? 9.769 -6.336 -7.323 1.00 87.69 104 VAL A C 1
ATOM 809 O O . VAL A 1 104 ? 10.842 -5.737 -7.370 1.00 87.69 104 VAL A O 1
ATOM 812 N N . GLU A 1 105 ? 9.684 -7.650 -7.177 1.00 88.31 105 GLU A N 1
ATOM 813 C CA . GLU A 1 105 ? 10.801 -8.582 -7.312 1.00 88.31 105 GLU A CA 1
ATOM 814 C C . GLU A 1 105 ? 10.787 -9.159 -8.728 1.00 88.31 105 GLU A C 1
ATOM 816 O O . GLU A 1 105 ? 9.772 -9.703 -9.161 1.00 88.31 105 GLU A O 1
ATOM 821 N N . VAL A 1 106 ? 11.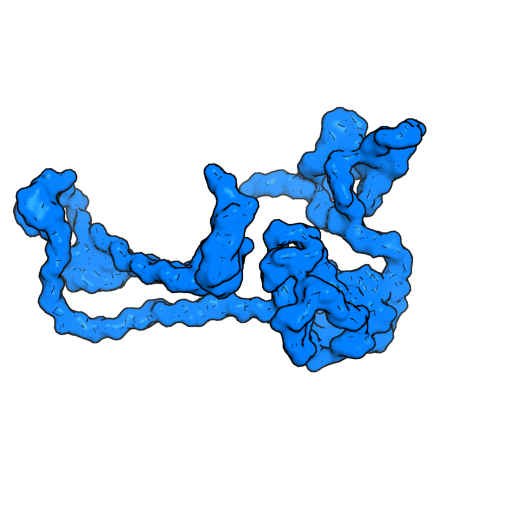893 -9.035 -9.457 1.00 91.75 106 VAL A N 1
ATOM 822 C CA . VAL A 1 106 ? 12.049 -9.596 -10.802 1.00 91.75 106 VAL A CA 1
ATOM 823 C C . VAL A 1 106 ? 12.730 -10.954 -10.679 1.00 91.75 106 VAL A C 1
ATOM 825 O O . VAL A 1 106 ? 13.939 -11.044 -10.539 1.00 91.75 106 VAL A O 1
ATOM 828 N N . THR A 1 107 ? 11.961 -12.037 -10.731 1.00 90.00 107 THR A N 1
ATOM 829 C CA . THR A 1 107 ? 12.494 -13.398 -10.556 1.00 90.00 107 THR A CA 1
ATOM 830 C C . THR A 1 107 ? 13.154 -13.942 -11.823 1.00 90.00 107 THR A C 1
ATOM 832 O O . THR A 1 107 ? 13.966 -14.868 -11.755 1.00 90.00 107 THR A O 1
ATOM 835 N N . ARG A 1 108 ? 12.822 -13.383 -12.996 1.00 94.06 108 ARG A N 1
ATOM 836 C CA . ARG A 1 108 ? 13.429 -13.747 -14.283 1.00 94.06 108 ARG A CA 1
ATOM 837 C C . ARG A 1 108 ? 13.419 -12.570 -15.255 1.00 94.06 108 ARG A C 1
ATOM 839 O O . ARG A 1 108 ? 12.447 -11.826 -15.324 1.00 94.06 108 ARG A O 1
ATOM 846 N N . GLY A 1 109 ? 14.470 -12.460 -16.068 1.00 93.38 109 GLY A N 1
ATOM 847 C CA . GLY A 1 109 ? 14.503 -11.520 -17.193 1.00 93.38 109 GLY A CA 1
ATOM 848 C C . GLY A 1 109 ? 14.909 -10.093 -16.823 1.00 93.38 109 GLY A C 1
ATOM 849 O O . GLY A 1 109 ? 14.646 -9.179 -17.597 1.00 93.38 109 GLY A O 1
ATOM 850 N N . ALA A 1 110 ? 15.569 -9.876 -15.680 1.00 91.94 110 ALA A N 1
ATOM 851 C CA . ALA A 1 110 ? 16.017 -8.548 -15.251 1.00 91.94 110 ALA A CA 1
ATOM 852 C C . ALA A 1 110 ? 16.920 -7.841 -16.282 1.00 91.94 110 ALA A C 1
ATOM 854 O O . ALA A 1 110 ? 16.874 -6.621 -16.409 1.00 91.94 110 ALA A O 1
ATOM 855 N N . GLN A 1 111 ? 17.685 -8.603 -17.071 1.00 94.50 111 GLN A N 1
ATOM 856 C CA . GLN A 1 111 ? 18.530 -8.093 -18.154 1.00 94.50 111 GLN A CA 1
ATOM 857 C C . GLN A 1 111 ? 17.754 -7.475 -19.329 1.00 94.50 111 GLN A C 1
ATOM 859 O O . GLN A 1 111 ? 18.351 -6.793 -20.152 1.00 94.50 111 GLN A O 1
ATOM 864 N N . ALA A 1 112 ? 16.449 -7.742 -19.430 1.00 94.00 112 ALA A N 1
ATOM 865 C CA . ALA A 1 112 ? 15.576 -7.204 -20.471 1.00 94.00 112 ALA A CA 1
ATOM 866 C C . ALA A 1 112 ? 15.024 -5.808 -20.128 1.00 94.00 112 ALA A C 1
ATOM 868 O O . ALA A 1 112 ? 14.320 -5.188 -20.931 1.00 94.00 112 ALA A O 1
ATOM 869 N N . LEU A 1 113 ? 15.310 -5.331 -18.915 1.00 95.00 113 LEU A N 1
ATOM 870 C CA . LEU A 1 113 ? 14.880 -4.044 -18.390 1.00 95.00 113 LEU A CA 1
ATOM 871 C C . LEU A 1 113 ? 16.011 -3.021 -18.481 1.00 95.00 113 LEU A C 1
ATOM 873 O O . LEU A 1 113 ? 17.190 -3.371 -18.455 1.00 95.00 113 LEU A O 1
ATOM 877 N N . ASN A 1 114 ? 15.645 -1.742 -18.482 1.00 94.69 114 ASN A N 1
ATOM 878 C CA . ASN A 1 114 ? 16.607 -0.657 -18.335 1.00 94.69 114 ASN A CA 1
ATOM 879 C C . ASN A 1 114 ? 17.404 -0.771 -17.027 1.00 94.69 114 ASN A C 1
ATOM 881 O O . ASN A 1 114 ? 16.928 -1.313 -16.017 1.00 94.69 114 ASN A O 1
ATOM 885 N N . ALA A 1 115 ? 18.590 -0.161 -17.027 1.00 93.69 115 ALA A N 1
ATOM 886 C CA . ALA A 1 115 ? 19.394 -0.000 -15.822 1.00 93.69 115 ALA A CA 1
ATOM 887 C C . ALA A 1 115 ? 18.597 0.715 -14.709 1.00 93.69 115 ALA A C 1
ATOM 889 O O . ALA A 1 115 ? 17.778 1.589 -15.021 1.00 93.69 115 ALA A O 1
ATOM 890 N N . PRO A 1 116 ? 18.833 0.374 -13.426 1.00 89.69 116 PRO A N 1
ATOM 891 C CA . PRO A 1 116 ? 18.198 1.056 -12.307 1.00 89.69 116 PRO A CA 1
ATOM 892 C C . PRO A 1 116 ? 18.383 2.574 -12.377 1.00 89.69 116 PRO A C 1
ATOM 894 O O . PRO A 1 116 ? 19.466 3.078 -12.680 1.00 89.69 116 PRO A O 1
ATOM 897 N N . THR A 1 117 ? 17.303 3.299 -12.117 1.00 88.50 117 THR A N 1
ATOM 898 C CA . THR A 1 117 ? 17.293 4.767 -12.078 1.00 88.50 117 THR A CA 1
ATOM 899 C C . THR A 1 117 ? 17.806 5.290 -10.731 1.00 88.50 117 THR A C 1
ATOM 901 O O . THR A 1 117 ? 17.919 4.532 -9.770 1.00 88.50 117 THR A O 1
ATOM 904 N N . SER A 1 118 ? 18.061 6.599 -10.609 1.00 81.31 118 SER A N 1
ATOM 905 C CA . SER A 1 118 ? 18.424 7.209 -9.315 1.00 81.31 118 SER A CA 1
ATOM 906 C C . SER A 1 118 ? 17.331 7.040 -8.251 1.00 81.31 118 SER A C 1
ATOM 908 O O . SER A 1 118 ? 17.619 6.925 -7.064 1.00 81.31 118 SER A O 1
ATOM 910 N N . ALA A 1 119 ? 16.066 6.945 -8.677 1.00 77.19 119 ALA A N 1
ATOM 911 C CA . ALA A 1 119 ? 14.942 6.634 -7.799 1.00 77.19 119 ALA A CA 1
ATOM 912 C C . ALA A 1 119 ? 14.987 5.195 -7.253 1.00 77.19 119 ALA A C 1
ATOM 914 O O . ALA A 1 119 ? 14.187 4.858 -6.396 1.00 77.19 119 ALA A O 1
ATOM 915 N N . GLU A 1 120 ? 15.885 4.337 -7.738 1.00 79.31 120 GLU A N 1
ATOM 916 C CA . GLU A 1 120 ? 16.027 2.941 -7.318 1.00 79.31 120 GLU A CA 1
ATOM 917 C C . GLU A 1 120 ? 17.323 2.693 -6.525 1.00 79.31 120 GLU A C 1
ATOM 919 O O . GLU A 1 120 ? 17.587 1.555 -6.159 1.00 79.31 120 GLU A O 1
ATOM 924 N N . GLU A 1 121 ? 18.115 3.725 -6.200 1.00 77.38 121 GLU A N 1
ATOM 925 C CA . GLU A 1 121 ? 19.406 3.584 -5.490 1.00 77.38 121 GLU A CA 1
ATOM 926 C C . GLU A 1 121 ? 19.299 2.893 -4.122 1.00 77.38 121 GLU A C 1
ATOM 928 O O . GLU A 1 121 ? 20.258 2.287 -3.646 1.00 77.38 121 GLU A O 1
ATOM 933 N N . PHE A 1 122 ? 18.132 2.974 -3.482 1.00 70.06 122 PHE A N 1
ATOM 934 C CA . PHE A 1 122 ? 17.866 2.329 -2.195 1.00 70.06 122 PHE A CA 1
ATOM 935 C C . PHE A 1 122 ? 17.494 0.840 -2.322 1.00 70.06 122 PHE A C 1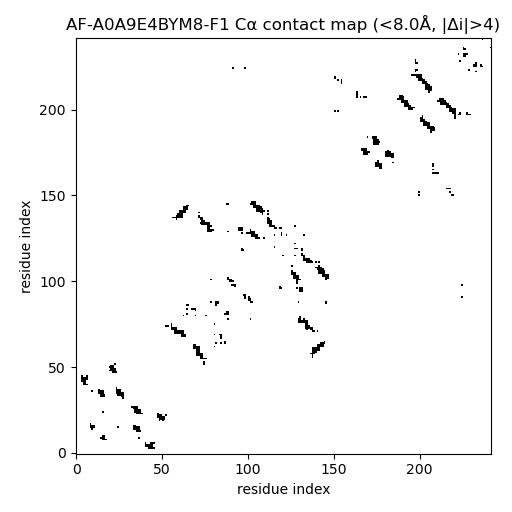
ATOM 937 O O . PHE A 1 122 ? 17.378 0.150 -1.307 1.00 70.06 122 PHE A O 1
ATOM 944 N N . LEU A 1 123 ? 17.264 0.350 -3.543 1.00 68.44 123 LEU A N 1
ATOM 945 C CA . LEU A 1 123 ? 16.950 -1.045 -3.838 1.00 68.44 123 LEU A CA 1
ATOM 946 C C . LEU A 1 123 ? 18.229 -1.801 -4.215 1.00 68.44 123 LEU A C 1
ATOM 948 O O . LEU A 1 123 ? 19.149 -1.257 -4.819 1.00 68.44 123 LEU A O 1
ATOM 952 N N . GLY A 1 124 ? 18.283 -3.083 -3.863 1.00 71.94 124 GLY A N 1
ATOM 953 C CA . GLY A 1 124 ? 19.391 -3.969 -4.215 1.00 71.94 124 GLY A CA 1
ATOM 954 C C . GLY A 1 124 ? 18.894 -5.308 -4.747 1.00 71.94 124 GLY A C 1
ATOM 955 O O . GLY A 1 124 ? 17.750 -5.687 -4.511 1.00 71.94 124 GLY A O 1
ATOM 956 N N . GLY A 1 125 ? 19.769 -6.041 -5.437 1.00 80.69 125 GLY A N 1
ATOM 957 C CA . GLY A 1 125 ? 19.450 -7.362 -5.985 1.00 80.69 125 GLY A CA 1
ATOM 958 C C . GLY A 1 125 ? 18.366 -7.308 -7.063 1.00 80.69 125 GLY A C 1
ATOM 959 O O . GLY A 1 125 ? 18.430 -6.481 -7.968 1.00 80.69 125 GLY A O 1
ATOM 960 N N . GLU A 1 126 ? 17.368 -8.181 -6.940 1.00 82.62 126 GLU A N 1
ATOM 961 C CA . GLU A 1 126 ? 16.308 -8.384 -7.939 1.00 82.62 126 GLU A CA 1
ATOM 962 C C . GLU A 1 126 ? 15.114 -7.419 -7.785 1.00 82.62 126 GLU A C 1
ATOM 964 O O . GLU A 1 126 ? 14.106 -7.544 -8.482 1.00 82.62 126 GLU A O 1
ATOM 969 N N . PHE A 1 127 ? 15.186 -6.456 -6.860 1.00 83.19 127 PHE A N 1
ATOM 970 C CA . PHE A 1 127 ? 14.085 -5.531 -6.596 1.00 83.19 127 PHE A CA 1
ATOM 971 C C . PHE A 1 127 ? 14.134 -4.302 -7.500 1.00 83.19 127 PHE A C 1
ATOM 973 O O . PHE A 1 127 ? 15.175 -3.669 -7.664 1.00 83.19 127 PHE A O 1
ATOM 980 N N . ARG A 1 128 ? 12.974 -3.923 -8.039 1.00 90.38 128 ARG A N 1
ATOM 981 C CA . ARG A 1 128 ? 12.801 -2.763 -8.919 1.00 90.38 128 ARG A CA 1
ATOM 982 C C . ARG A 1 128 ? 11.575 -1.950 -8.526 1.00 90.38 128 ARG A C 1
ATOM 984 O O . ARG A 1 128 ? 10.620 -2.479 -7.956 1.00 90.38 128 ARG A O 1
ATOM 991 N N . LEU A 1 129 ? 11.555 -0.668 -8.881 1.00 87.94 129 LEU A N 1
ATOM 992 C CA . LEU A 1 129 ? 10.312 0.100 -8.891 1.00 87.94 129 LEU A CA 1
ATOM 993 C C . LEU A 1 129 ? 9.577 -0.191 -10.196 1.00 87.94 129 LEU A C 1
ATOM 995 O O . LEU A 1 129 ? 10.053 0.162 -11.272 1.00 87.94 129 LEU A O 1
ATOM 999 N N . ALA A 1 130 ? 8.378 -0.765 -10.115 1.00 92.25 130 ALA A N 1
ATOM 1000 C CA . ALA A 1 130 ? 7.598 -1.153 -11.286 1.00 92.25 130 ALA A CA 1
ATOM 1001 C C . ALA A 1 130 ? 7.362 0.012 -12.260 1.00 92.25 130 ALA A C 1
ATOM 1003 O O . ALA A 1 130 ? 7.303 -0.198 -13.465 1.00 92.25 130 ALA A O 1
ATOM 1004 N N . CYS A 1 131 ? 7.249 1.242 -11.744 1.00 89.00 131 CYS A N 1
ATOM 1005 C CA . CYS A 1 131 ? 7.068 2.443 -12.562 1.00 89.00 131 CYS A CA 1
ATOM 1006 C C . CYS A 1 131 ? 8.342 2.955 -13.254 1.00 89.00 131 CYS A C 1
ATOM 1008 O O . CYS A 1 131 ? 8.234 3.765 -14.167 1.00 89.00 131 CYS A O 1
ATOM 1010 N N . GLN A 1 132 ? 9.529 2.528 -12.814 1.00 91.50 132 GLN A N 1
ATOM 1011 C CA . GLN A 1 132 ? 10.822 2.930 -13.387 1.00 91.50 132 GLN A CA 1
ATOM 1012 C C . GLN A 1 132 ? 11.455 1.815 -14.232 1.00 91.50 132 GLN A C 1
ATOM 1014 O O . GLN A 1 132 ? 12.247 2.097 -15.129 1.00 91.50 132 GLN A O 1
ATOM 1019 N N . ALA A 1 133 ? 11.082 0.560 -13.970 1.00 94.31 133 ALA A N 1
ATOM 1020 C CA . ALA A 1 133 ? 11.524 -0.611 -14.712 1.00 94.31 133 ALA A CA 1
ATOM 1021 C C . ALA A 1 133 ? 10.820 -0.704 -16.070 1.00 94.31 133 ALA A C 1
ATOM 1023 O O . ALA A 1 133 ? 9.693 -1.189 -16.176 1.00 94.31 133 ALA A O 1
ATOM 1024 N N . LYS A 1 134 ? 11.498 -0.226 -17.108 1.00 94.44 134 LYS A N 1
ATOM 1025 C CA . LYS A 1 134 ? 11.058 -0.182 -18.501 1.00 94.44 134 LYS A CA 1
ATOM 1026 C C . LYS A 1 134 ? 11.636 -1.353 -19.287 1.00 94.44 134 LYS A C 1
ATOM 1028 O O . LYS A 1 134 ? 12.826 -1.632 -19.188 1.00 94.44 134 LYS A O 1
ATOM 1033 N N . VAL A 1 135 ? 10.805 -1.996 -20.101 1.00 94.19 135 VAL A N 1
ATOM 1034 C CA . VAL A 1 135 ? 11.220 -3.083 -20.997 1.00 94.19 135 VAL A CA 1
ATOM 1035 C C . VAL A 1 135 ? 11.998 -2.510 -22.181 1.00 94.19 135 VAL A C 1
ATOM 1037 O O . VAL A 1 135 ? 11.452 -1.735 -22.975 1.00 94.19 135 VAL A O 1
ATOM 1040 N N . GLU A 1 136 ? 13.261 -2.909 -22.307 1.00 93.69 136 GLU A N 1
ATOM 1041 C CA . GLU A 1 136 ? 14.152 -2.553 -23.418 1.00 93.69 136 GLU A CA 1
ATOM 1042 C C . GLU A 1 136 ? 14.295 -3.695 -24.431 1.00 93.69 136 GLU A C 1
ATOM 1044 O O . GLU A 1 136 ? 14.380 -3.427 -25.630 1.00 93.69 136 GLU A O 1
ATOM 1049 N N . ASP A 1 137 ? 14.230 -4.949 -23.974 1.00 92.00 137 ASP A N 1
ATOM 1050 C CA . ASP A 1 137 ? 14.247 -6.146 -24.817 1.00 92.00 137 ASP A CA 1
ATOM 1051 C C . ASP A 1 137 ? 12.933 -6.928 -24.665 1.00 92.00 137 ASP A C 1
ATOM 1053 O O . ASP A 1 137 ? 12.636 -7.490 -23.614 1.00 92.00 137 ASP A O 1
ATOM 1057 N N . ALA A 1 138 ? 12.116 -6.948 -25.721 1.00 91.50 138 ALA A N 1
ATOM 1058 C CA . ALA A 1 138 ? 10.827 -7.638 -25.721 1.00 91.50 138 ALA A CA 1
ATOM 1059 C C . ALA A 1 138 ? 10.910 -9.106 -26.182 1.00 91.50 138 ALA A C 1
ATOM 1061 O O . ALA A 1 138 ? 9.883 -9.783 -26.221 1.00 91.50 138 ALA A O 1
ATOM 1062 N N . ASP A 1 139 ? 12.091 -9.615 -26.549 1.00 92.56 139 ASP A N 1
ATOM 1063 C CA . ASP A 1 139 ? 12.282 -11.014 -26.958 1.00 92.56 139 ASP A CA 1
ATOM 1064 C C . ASP A 1 139 ? 12.643 -11.940 -25.784 1.00 92.56 139 ASP A C 1
ATOM 1066 O O . ASP A 1 139 ? 12.627 -13.165 -25.927 1.00 92.56 139 ASP A O 1
ATOM 1070 N N . VAL A 1 140 ? 12.925 -11.370 -24.612 1.00 94.31 140 VAL A N 1
ATOM 1071 C CA . VAL A 1 140 ? 13.271 -12.096 -23.388 1.00 94.31 140 VAL A CA 1
ATOM 1072 C C . VAL A 1 140 ? 12.059 -12.174 -22.464 1.00 94.31 140 VAL A C 1
ATOM 1074 O O . VAL A 1 140 ? 11.441 -11.161 -22.158 1.00 94.31 140 VAL A O 1
ATOM 1077 N N . ASP A 1 141 ? 11.736 -13.374 -21.979 1.00 95.25 141 ASP A N 1
ATOM 1078 C CA . ASP A 1 141 ? 10.677 -13.551 -20.979 1.00 95.25 141 ASP A CA 1
ATOM 1079 C C . ASP A 1 141 ? 11.017 -12.838 -19.666 1.00 95.25 141 ASP A C 1
ATOM 1081 O O . ASP A 1 141 ? 12.116 -13.008 -19.126 1.00 95.25 141 ASP A O 1
ATOM 1085 N N . ILE A 1 142 ? 10.032 -12.134 -19.109 1.00 96.56 142 ILE A N 1
ATOM 1086 C CA . ILE A 1 142 ? 10.136 -11.447 -17.821 1.00 96.56 142 ILE A CA 1
ATOM 1087 C C . ILE A 1 142 ? 9.135 -12.064 -16.846 1.00 96.56 142 ILE A C 1
ATOM 1089 O O . ILE A 1 142 ? 7.960 -12.241 -17.163 1.00 96.56 142 ILE A O 1
ATOM 1093 N N . GLU A 1 143 ? 9.585 -12.372 -15.638 1.00 95.88 143 GLU A N 1
ATOM 1094 C CA . GLU A 1 143 ? 8.714 -12.792 -14.543 1.00 95.88 143 GLU A CA 1
ATOM 1095 C C . GLU A 1 143 ? 8.980 -11.892 -13.347 1.00 95.88 143 GLU A C 1
ATOM 1097 O O . GLU A 1 143 ? 10.130 -11.677 -12.958 1.00 95.88 143 GLU A O 1
ATOM 1102 N N . PHE A 1 144 ? 7.911 -11.322 -12.803 1.00 92.88 144 PHE A N 1
ATOM 1103 C CA . PHE A 1 144 ? 7.990 -10.470 -11.631 1.00 92.88 144 PHE A CA 1
ATOM 1104 C C . PHE A 1 144 ? 6.821 -10.748 -10.694 1.00 92.88 144 PHE A C 1
ATOM 1106 O O . PHE A 1 144 ? 5.768 -11.234 -11.107 1.00 92.88 144 PHE A O 1
ATOM 1113 N N . ALA A 1 145 ? 7.014 -10.413 -9.427 1.00 87.38 145 ALA A N 1
ATOM 1114 C CA . ALA A 1 145 ? 5.975 -10.432 -8.417 1.00 87.38 145 ALA A CA 1
ATOM 1115 C C . ALA A 1 145 ? 5.970 -9.081 -7.692 1.00 87.38 145 ALA A C 1
ATOM 1117 O O . ALA A 1 145 ? 7.035 -8.582 -7.315 1.00 87.38 145 ALA A O 1
ATOM 1118 N N . PRO A 1 146 ? 4.808 -8.449 -7.466 1.00 82.75 146 PRO A N 1
ATOM 1119 C CA . PRO A 1 146 ? 4.718 -7.336 -6.540 1.00 82.75 146 PRO A CA 1
ATOM 1120 C C . PRO A 1 146 ? 5.180 -7.809 -5.180 1.00 82.75 146 PRO A C 1
ATOM 1122 O O . PRO A 1 146 ? 4.847 -8.916 -4.749 1.00 82.75 146 PRO A O 1
ATOM 1125 N N . LEU A 1 147 ? 5.891 -6.942 -4.466 1.00 71.31 147 LEU A N 1
ATOM 1126 C CA . LEU A 1 147 ? 6.142 -7.182 -3.059 1.00 71.31 147 LEU A CA 1
ATOM 1127 C C . LEU A 1 147 ? 4.829 -6.946 -2.296 1.00 71.31 147 LEU A C 1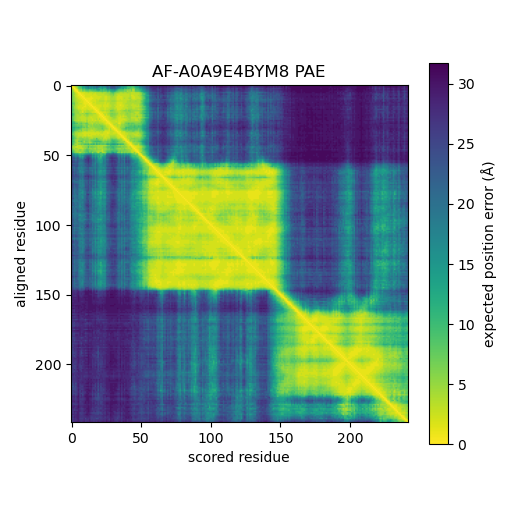
ATOM 1129 O O . LEU A 1 147 ? 4.619 -5.909 -1.661 1.00 71.31 147 LEU A O 1
ATOM 1133 N N . PHE A 1 148 ? 3.914 -7.913 -2.384 1.00 62.12 148 PHE A N 1
ATOM 1134 C CA . PHE A 1 148 ? 2.718 -7.957 -1.569 1.00 62.12 148 PHE A CA 1
ATOM 1135 C C . PHE A 1 148 ? 3.162 -8.198 -0.134 1.00 62.12 148 PHE A C 1
ATOM 1137 O O . PHE A 1 148 ? 3.369 -9.330 0.307 1.00 62.12 148 PHE A O 1
ATOM 1144 N N . ARG A 1 149 ? 3.261 -7.120 0.643 1.00 47.66 149 ARG A N 1
ATOM 1145 C CA . ARG A 1 149 ? 3.135 -7.240 2.090 1.00 47.66 149 ARG A CA 1
ATOM 1146 C C . ARG A 1 149 ? 1.685 -7.607 2.371 1.00 47.66 149 ARG A C 1
ATOM 1148 O O . ARG A 1 149 ? 0.903 -6.754 2.761 1.00 47.66 149 ARG A O 1
ATOM 1155 N N . THR A 1 150 ? 1.301 -8.862 2.136 1.00 44.53 150 THR A N 1
ATOM 1156 C CA . THR A 1 150 ? 0.109 -9.405 2.789 1.00 44.53 150 THR A CA 1
ATOM 1157 C C . THR A 1 150 ? 0.379 -9.216 4.274 1.00 44.53 150 THR A C 1
ATOM 1159 O O . THR A 1 150 ? 1.357 -9.793 4.765 1.00 44.53 150 THR A O 1
ATOM 1162 N N . PRO A 1 151 ? -0.374 -8.369 4.989 1.00 47.91 151 PRO A N 1
ATOM 1163 C CA . PRO A 1 151 ? -0.085 -8.135 6.385 1.00 47.91 151 PRO A CA 1
ATOM 1164 C C . PRO A 1 151 ? -0.309 -9.458 7.120 1.00 47.91 151 PRO A C 1
ATOM 1166 O O . PRO A 1 151 ? -1.442 -9.893 7.311 1.00 47.91 151 PRO A O 1
ATOM 1169 N N . ARG A 1 152 ? 0.772 -10.144 7.505 1.00 43.56 152 ARG A N 1
ATOM 1170 C CA . ARG A 1 152 ? 0.702 -11.210 8.506 1.00 43.56 152 ARG A CA 1
ATOM 1171 C C . ARG A 1 152 ? 0.593 -10.525 9.849 1.00 43.56 152 ARG A C 1
ATOM 1173 O O . ARG A 1 152 ? 1.576 -10.367 10.565 1.00 43.56 152 ARG A O 1
ATOM 1180 N N . ILE A 1 153 ? -0.601 -10.031 10.125 1.00 51.31 153 ILE A N 1
ATOM 1181 C CA . ILE A 1 153 ? -0.902 -9.441 11.412 1.00 51.31 153 ILE A CA 1
ATOM 1182 C C . ILE A 1 153 ? -1.315 -10.602 12.294 1.00 51.31 153 ILE A C 1
ATOM 1184 O O . ILE A 1 153 ? -2.197 -11.380 11.934 1.00 51.31 153 ILE A O 1
ATOM 1188 N N . LEU A 1 154 ? -0.591 -10.783 13.393 1.00 47.00 154 LEU A N 1
ATOM 1189 C CA . LEU A 1 154 ? -0.925 -11.791 14.380 1.00 47.00 154 LEU A CA 1
ATOM 1190 C C . LEU A 1 154 ? -2.291 -11.407 14.963 1.00 47.00 154 LEU A C 1
ATOM 1192 O O . LEU A 1 154 ? -2.383 -10.482 15.758 1.00 47.00 154 LEU A O 1
ATOM 1196 N N . THR A 1 155 ? -3.350 -12.085 14.527 1.00 55.12 155 THR A N 1
ATOM 1197 C CA . THR A 1 155 ? -4.712 -11.879 15.038 1.00 55.12 155 THR A CA 1
ATOM 1198 C C . THR A 1 155 ? -5.057 -12.829 16.187 1.00 55.12 155 THR A C 1
ATOM 1200 O O . THR A 1 155 ? -6.222 -13.015 16.522 1.00 55.12 155 THR A O 1
ATOM 1203 N N . GLN A 1 156 ? -4.053 -13.495 16.755 1.00 58.62 156 GLN A N 1
ATOM 1204 C CA . GLN A 1 156 ? -4.239 -14.444 17.843 1.00 58.62 156 GLN A CA 1
ATOM 1205 C C . GLN A 1 156 ? -3.762 -13.824 19.148 1.00 58.62 156 GLN A C 1
ATOM 1207 O O . GLN A 1 156 ? -2.564 -13.616 19.347 1.00 58.62 156 GLN A O 1
ATOM 1212 N N . THR A 1 157 ? -4.716 -13.570 20.034 1.00 60.22 157 THR A N 1
ATOM 1213 C CA . THR A 1 157 ? -4.467 -13.210 21.426 1.00 60.22 157 THR A CA 1
ATOM 1214 C C . THR A 1 157 ? -4.287 -14.497 22.231 1.00 60.22 157 THR A C 1
ATOM 1216 O O . THR A 1 157 ? -5.033 -15.461 22.061 1.00 60.22 157 THR A O 1
ATOM 1219 N N . VAL A 1 158 ? -3.259 -14.554 23.078 1.00 60.34 158 VAL A N 1
ATOM 1220 C CA . VAL A 1 158 ? -3.091 -15.661 24.028 1.00 60.34 158 VAL A CA 1
ATOM 1221 C C . VAL A 1 158 ? -3.931 -15.336 25.255 1.00 60.34 158 VAL A C 1
ATOM 1223 O O . VAL A 1 158 ? -3.538 -14.467 26.034 1.00 60.34 158 VAL A O 1
ATOM 1226 N N . ASP A 1 159 ? -5.051 -16.036 25.436 1.00 58.66 159 ASP A N 1
ATOM 1227 C CA . ASP A 1 159 ? -5.870 -15.902 26.640 1.00 58.66 159 ASP A CA 1
ATOM 1228 C C . ASP A 1 159 ? -5.056 -16.281 27.875 1.00 58.66 159 ASP A C 1
ATOM 1230 O O . ASP A 1 159 ? -4.593 -17.415 28.045 1.00 58.66 159 ASP A O 1
ATOM 1234 N N . ARG A 1 160 ? -4.873 -15.304 28.760 1.00 59.91 160 ARG A N 1
ATOM 1235 C CA . ARG A 1 160 ? -4.400 -15.531 30.119 1.00 59.91 160 ARG A CA 1
ATOM 1236 C C . ARG A 1 160 ? -5.499 -15.061 31.059 1.00 59.91 160 ARG A C 1
ATOM 1238 O O . ARG A 1 160 ? -5.867 -13.894 30.968 1.00 59.91 160 ARG A O 1
ATOM 1245 N N . PRO A 1 161 ? -5.994 -15.912 31.973 1.00 60.25 161 PRO A N 1
ATOM 1246 C CA . PRO A 1 161 ? -6.904 -15.449 33.006 1.00 60.25 161 PRO A CA 1
ATOM 1247 C C . PRO A 1 161 ? -6.162 -14.429 33.875 1.00 60.25 161 PRO A C 1
ATOM 1249 O O . PRO A 1 161 ? -5.217 -14.771 34.589 1.00 60.25 161 PRO A O 1
ATOM 1252 N N . ALA A 1 162 ? -6.559 -13.168 33.752 1.00 67.06 162 ALA A N 1
ATOM 1253 C CA . ALA A 1 162 ? -6.093 -12.053 34.557 1.00 67.06 162 ALA A CA 1
ATOM 1254 C C . ALA A 1 162 ? -7.298 -11.455 35.285 1.00 67.06 162 ALA A C 1
ATOM 1256 O O . ALA A 1 162 ? -8.417 -11.487 34.777 1.00 67.06 162 ALA A O 1
ATOM 1257 N N . GLU A 1 163 ? -7.075 -10.938 36.489 1.00 76.31 163 GLU A N 1
ATOM 1258 C CA . GLU A 1 163 ? -8.090 -10.168 37.203 1.00 76.31 163 GLU A CA 1
ATOM 1259 C C . GLU A 1 163 ? -8.252 -8.821 36.485 1.00 76.31 163 GLU A C 1
ATOM 1261 O O . GLU A 1 163 ? -7.268 -8.115 36.248 1.00 76.31 163 GLU A O 1
ATOM 1266 N N . ILE A 1 164 ? -9.472 -8.515 36.045 1.00 77.56 164 ILE A N 1
ATOM 1267 C CA . ILE A 1 164 ? -9.751 -7.365 35.182 1.00 77.56 164 ILE A CA 1
ATOM 1268 C C . ILE A 1 164 ? -10.067 -6.166 36.067 1.00 77.56 164 ILE A C 1
ATOM 1270 O O . ILE A 1 164 ? -11.068 -6.160 36.779 1.00 77.56 164 ILE A O 1
ATOM 1274 N N . ASP A 1 165 ? -9.205 -5.153 36.003 1.00 84.88 165 ASP A N 1
ATOM 1275 C CA . ASP A 1 165 ? -9.356 -3.881 36.715 1.00 84.88 165 ASP A CA 1
ATOM 1276 C C . ASP A 1 165 ? -9.310 -2.713 35.711 1.00 84.88 165 ASP A C 1
ATOM 1278 O O . ASP A 1 165 ? -8.280 -2.052 35.540 1.00 84.88 165 ASP A O 1
ATOM 1282 N N . PRO A 1 166 ? -10.389 -2.503 34.936 1.00 85.75 166 PRO A N 1
ATOM 1283 C CA . PRO A 1 166 ? -10.442 -1.440 33.951 1.00 85.75 166 PRO A CA 1
ATOM 1284 C C . PRO A 1 166 ? -10.642 -0.096 34.658 1.00 85.75 166 PRO A C 1
ATOM 1286 O O . PRO A 1 166 ? -11.370 0.007 35.642 1.00 85.75 166 PRO A O 1
ATOM 1289 N N . VAL A 1 167 ? -10.046 0.970 34.115 1.00 89.44 167 VAL A N 1
ATOM 1290 C CA . VAL A 1 167 ? -10.220 2.345 34.634 1.00 89.44 167 VAL A CA 1
ATOM 1291 C C . VAL A 1 167 ? -11.671 2.821 34.502 1.00 89.44 167 VAL A C 1
ATOM 1293 O O . VAL A 1 167 ? -12.142 3.627 35.306 1.00 89.44 167 VAL A O 1
ATOM 1296 N N . VAL A 1 168 ? -12.381 2.317 33.488 1.00 93.31 168 VAL A N 1
ATOM 1297 C CA . VAL A 1 168 ? -13.810 2.565 33.302 1.00 93.31 168 VAL A CA 1
ATOM 1298 C C . VAL A 1 168 ? -14.598 1.431 33.935 1.00 93.31 168 VAL A C 1
ATOM 1300 O O . VAL A 1 168 ? -14.501 0.290 33.488 1.00 93.31 168 VAL A O 1
ATOM 1303 N N . GLN A 1 169 ? -15.392 1.748 34.954 1.00 92.25 169 GLN A N 1
ATOM 1304 C CA . GLN A 1 169 ? -16.110 0.755 35.747 1.00 92.25 169 GLN A CA 1
ATOM 1305 C C . GLN A 1 169 ? -17.590 1.080 35.840 1.00 92.25 169 GLN A C 1
ATOM 1307 O O . GLN A 1 169 ? -18.004 2.230 35.988 1.00 92.25 169 GLN A O 1
ATOM 1312 N N . ARG A 1 170 ? -18.405 0.032 35.830 1.00 92.88 170 ARG A N 1
ATOM 1313 C CA . ARG A 1 170 ? -19.831 0.133 36.108 1.00 92.88 170 ARG A CA 1
ATOM 1314 C C . ARG A 1 170 ? -20.085 -0.031 37.605 1.00 92.88 170 ARG A C 1
ATOM 1316 O O . ARG A 1 170 ? -19.715 -1.040 38.196 1.00 92.88 170 ARG A O 1
ATOM 1323 N N . ARG A 1 171 ? -20.813 0.914 38.204 1.00 92.19 171 ARG A N 1
ATOM 1324 C CA . ARG A 1 171 ? -21.331 0.814 39.579 1.00 92.19 171 ARG A CA 1
ATOM 1325 C C . ARG A 1 171 ? -22.856 0.948 39.529 1.00 92.19 171 ARG A C 1
ATOM 1327 O O . ARG A 1 171 ? -23.415 2.040 39.469 1.00 92.19 171 ARG A O 1
ATOM 1334 N N . GLY A 1 172 ? -23.555 -0.188 39.492 1.00 91.62 172 GLY A N 1
ATOM 1335 C CA . GLY A 1 172 ? -25.013 -0.222 39.331 1.00 91.62 172 GLY A CA 1
ATOM 1336 C C . GLY A 1 172 ? -25.457 0.141 37.909 1.00 91.62 172 GLY A C 1
ATOM 1337 O O . GLY A 1 172 ? -25.235 -0.636 36.983 1.00 91.62 172 GLY A O 1
ATOM 1338 N N . GLN A 1 173 ? -26.128 1.284 37.744 1.00 93.69 173 GLN A N 1
ATOM 1339 C CA . GLN A 1 173 ? -26.541 1.825 36.435 1.00 93.69 173 GLN A CA 1
ATOM 1340 C C . GLN A 1 173 ? -25.633 2.962 35.947 1.00 93.69 173 GLN A C 1
ATOM 1342 O O . GLN A 1 173 ? -25.774 3.387 34.808 1.00 93.69 173 GLN A O 1
ATOM 1347 N N . ALA A 1 174 ? -24.711 3.445 36.780 1.00 95.06 174 ALA A N 1
ATOM 1348 C CA . ALA A 1 174 ? -23.789 4.519 36.433 1.00 95.06 174 ALA A CA 1
ATOM 1349 C C . ALA A 1 174 ? -22.425 3.956 35.996 1.00 95.06 174 ALA A C 1
ATOM 1351 O O . ALA A 1 174 ? -21.973 2.920 36.499 1.00 95.06 174 ALA A O 1
ATOM 1352 N N . ILE A 1 175 ? -21.790 4.636 35.044 1.00 95.81 175 ILE A N 1
ATOM 1353 C CA . ILE A 1 175 ? -20.461 4.347 34.501 1.00 95.81 175 ILE A CA 1
ATOM 1354 C C . ILE A 1 175 ? -19.499 5.420 34.994 1.00 95.81 175 ILE A C 1
ATOM 1356 O O . ILE A 1 175 ? -19.793 6.608 34.885 1.00 95.81 175 ILE A O 1
ATOM 1360 N N . TYR A 1 176 ? -18.347 4.994 35.500 1.00 95.25 176 TYR A N 1
ATOM 1361 C CA . TYR A 1 176 ? -17.327 5.862 36.074 1.00 95.25 176 TYR A CA 1
ATOM 1362 C C . TYR A 1 176 ? -16.013 5.745 35.307 1.00 95.25 176 TYR A C 1
ATOM 1364 O O . TYR A 1 176 ? -15.639 4.640 34.927 1.00 95.25 176 TYR A O 1
ATOM 1372 N N . TYR A 1 177 ? -15.297 6.856 35.132 1.00 93.81 177 TYR A N 1
ATOM 1373 C CA . TYR A 1 177 ? -13.866 6.873 34.808 1.00 93.81 177 TYR A CA 1
ATOM 1374 C C . TYR A 1 177 ? -13.108 7.243 36.085 1.00 93.81 177 TYR A C 1
ATOM 1376 O O . TYR A 1 177 ? -13.146 8.393 36.527 1.00 93.81 177 TYR A O 1
ATOM 1384 N N . GLY A 1 178 ? -12.471 6.263 36.728 1.00 89.31 178 GLY A N 1
ATOM 1385 C CA . GLY A 1 178 ? -11.972 6.442 38.093 1.00 89.31 178 GLY A CA 1
ATOM 1386 C C . GLY A 1 178 ? -13.118 6.729 39.074 1.00 89.31 178 GLY A C 1
ATOM 1387 O O . GLY A 1 178 ? -13.922 5.843 39.364 1.00 89.31 178 GLY A O 1
ATOM 1388 N N . ASP A 1 179 ? -13.203 7.965 39.569 1.00 90.00 179 ASP A N 1
ATOM 1389 C CA . ASP A 1 179 ? -14.239 8.408 40.517 1.00 90.00 179 ASP A CA 1
ATOM 1390 C C . ASP A 1 179 ? -15.289 9.348 39.908 1.00 90.00 179 ASP A C 1
ATOM 1392 O O . ASP A 1 179 ? -16.274 9.684 40.567 1.00 90.00 179 ASP A O 1
ATOM 1396 N N . GLU A 1 180 ? -15.113 9.765 38.653 1.00 95.50 180 GLU A N 1
ATOM 1397 C CA . GLU A 1 180 ? -16.046 10.656 37.964 1.00 95.50 180 GLU A CA 1
ATOM 1398 C C . GLU A 1 180 ? -17.117 9.847 37.230 1.00 95.50 180 GLU A C 1
ATOM 1400 O O . GLU A 1 180 ? -16.792 8.939 36.467 1.00 95.50 180 GLU A O 1
ATOM 1405 N N . GLU A 1 181 ? -18.393 10.167 37.454 1.00 95.69 181 GLU A N 1
ATOM 1406 C CA . GLU A 1 181 ? -19.503 9.582 36.697 1.00 95.69 181 GLU A CA 1
ATOM 1407 C C . GLU A 1 181 ? -19.547 10.190 35.292 1.00 95.69 181 GLU A C 1
ATOM 1409 O O . GLU A 1 181 ? -19.695 11.403 35.146 1.00 95.69 181 GLU A O 1
ATOM 1414 N N . ILE A 1 182 ? -19.433 9.350 34.262 1.00 96.19 182 ILE A N 1
ATOM 1415 C CA . ILE A 1 182 ? -19.308 9.788 32.864 1.00 96.19 182 ILE A CA 1
ATOM 1416 C C . ILE A 1 182 ? -20.516 9.421 31.993 1.00 96.19 182 ILE A C 1
ATOM 1418 O O . ILE A 1 182 ? -20.754 10.085 30.986 1.00 96.19 182 ILE A O 1
ATOM 1422 N N . ASP A 1 183 ? -21.262 8.361 32.328 1.00 95.25 183 ASP A N 1
ATOM 1423 C CA . ASP A 1 183 ? -22.420 7.904 31.540 1.00 95.25 183 ASP A CA 1
ATOM 1424 C C . ASP A 1 183 ? -23.312 6.934 32.344 1.00 95.25 183 ASP A C 1
ATOM 1426 O O . ASP A 1 183 ? -23.015 6.573 33.482 1.00 95.25 183 ASP A O 1
ATOM 1430 N N . GLN A 1 184 ? -24.406 6.471 31.737 1.00 95.56 184 GLN A N 1
ATOM 1431 C CA . GLN A 1 184 ? -25.285 5.421 32.255 1.00 95.56 184 GLN A CA 1
ATOM 1432 C C . GLN A 1 184 ? -25.172 4.138 31.425 1.00 95.56 184 GLN A C 1
ATOM 1434 O O . GLN A 1 184 ? -25.002 4.171 30.206 1.00 95.56 184 GLN A O 1
ATOM 1439 N N . TYR A 1 185 ? -25.304 2.987 32.081 1.00 94.62 185 TYR A N 1
ATOM 1440 C CA . TYR A 1 185 ? -25.187 1.678 31.451 1.00 94.62 185 TYR A CA 1
ATOM 1441 C C . TYR A 1 185 ? -26.358 1.394 30.501 1.00 94.62 185 TYR A C 1
ATOM 1443 O O . TYR A 1 185 ? -27.524 1.543 30.861 1.00 94.62 185 TYR A O 1
ATOM 1451 N N . ARG A 1 186 ? -26.046 0.929 29.285 1.00 94.00 186 ARG A N 1
ATOM 1452 C CA . ARG A 1 186 ? -27.034 0.640 28.225 1.00 94.00 186 ARG A CA 1
ATOM 1453 C C . ARG A 1 186 ? -27.013 -0.815 27.737 1.00 94.00 186 ARG A C 1
ATOM 1455 O O . ARG A 1 186 ? -27.591 -1.111 26.698 1.00 94.00 186 ARG A O 1
ATOM 1462 N N . GLY A 1 187 ? -26.368 -1.716 28.481 1.00 92.31 187 GLY A N 1
ATOM 1463 C CA . GLY A 1 187 ? -26.366 -3.160 28.211 1.00 92.31 187 GLY A CA 1
ATOM 1464 C C . GLY A 1 187 ? -25.001 -3.766 27.893 1.00 92.31 187 GLY A C 1
ATOM 1465 O O . GLY A 1 187 ? -24.848 -4.965 28.067 1.00 92.31 187 GLY A O 1
ATOM 1466 N N . HIS A 1 188 ? -24.021 -2.960 27.479 1.00 90.81 188 HIS A N 1
ATOM 1467 C CA . HIS A 1 188 ? -22.648 -3.407 27.244 1.00 90.81 188 HIS A CA 1
ATOM 1468 C C . HIS A 1 188 ? -21.659 -2.298 27.592 1.00 90.81 188 HIS A C 1
ATOM 1470 O O . HIS A 1 188 ? -21.978 -1.114 27.431 1.00 90.81 188 HIS A O 1
ATOM 1476 N N . LEU A 1 189 ? -20.460 -2.681 28.027 1.00 92.81 189 LEU A N 1
ATOM 1477 C CA . LEU A 1 189 ? -19.356 -1.769 28.297 1.00 92.81 189 LEU A CA 1
ATOM 1478 C C . LEU A 1 189 ? -18.107 -2.270 27.563 1.00 92.81 189 LEU A C 1
ATOM 1480 O O . LEU A 1 189 ? -17.532 -3.285 27.938 1.00 92.81 189 LEU A O 1
ATOM 1484 N N . TYR A 1 190 ? -17.699 -1.555 26.516 1.00 93.56 190 TYR A N 1
ATOM 1485 C CA . TYR A 1 190 ? -16.561 -1.934 25.677 1.00 93.56 190 TYR A CA 1
ATOM 1486 C C . TYR A 1 190 ? -15.415 -0.929 25.785 1.00 93.56 190 TYR A C 1
ATOM 1488 O O . TYR A 1 190 ? -15.633 0.263 26.006 1.00 93.56 190 TYR A O 1
ATOM 1496 N N . GLY A 1 191 ? -14.198 -1.413 25.565 1.00 91.56 191 GLY A N 1
ATOM 1497 C CA . GLY A 1 191 ? -12.985 -0.628 25.395 1.00 91.56 191 GLY A CA 1
ATOM 1498 C C . GLY A 1 191 ? -12.310 -0.952 24.067 1.00 91.56 191 GLY A C 1
ATOM 1499 O O . GLY A 1 191 ? -12.581 -1.979 23.450 1.00 91.56 191 GLY A O 1
ATOM 1500 N N . LEU A 1 192 ? -11.421 -0.066 23.627 1.00 92.56 192 LEU A N 1
ATOM 1501 C CA . LEU A 1 192 ? -10.537 -0.322 22.495 1.00 92.56 192 LEU A CA 1
ATOM 1502 C C . LEU A 1 192 ? -9.091 -0.383 22.978 1.00 92.56 192 LEU A C 1
ATOM 1504 O O . LEU A 1 192 ? -8.591 0.593 23.538 1.00 92.56 192 LEU A O 1
ATOM 1508 N N . ALA A 1 193 ? -8.408 -1.490 22.703 1.00 89.31 193 ALA A N 1
ATOM 1509 C CA . ALA A 1 193 ? -6.956 -1.559 22.774 1.00 89.31 193 ALA A CA 1
ATOM 1510 C C . ALA A 1 193 ? -6.381 -1.281 21.380 1.00 89.31 193 ALA A C 1
ATOM 1512 O O . ALA A 1 193 ? -6.772 -1.913 20.400 1.00 89.31 193 ALA A O 1
ATOM 1513 N N . ILE A 1 194 ? -5.481 -0.301 21.280 1.00 89.38 194 ILE A N 1
ATOM 1514 C CA . ILE A 1 194 ? -4.919 0.151 20.003 1.00 89.38 194 ILE A CA 1
ATOM 1515 C C . ILE A 1 194 ? -3.396 0.061 20.068 1.00 89.38 194 ILE A C 1
ATOM 1517 O O . ILE A 1 194 ? -2.777 0.738 20.888 1.00 89.38 194 ILE A O 1
ATOM 1521 N N . ASP A 1 195 ? -2.796 -0.733 19.181 1.00 85.44 195 ASP A N 1
ATOM 1522 C CA . ASP A 1 195 ? -1.348 -0.761 18.959 1.00 85.44 195 ASP A CA 1
ATOM 1523 C C . ASP A 1 195 ? -1.010 0.011 17.681 1.00 85.44 195 ASP A C 1
ATOM 1525 O O . ASP A 1 195 ? -1.452 -0.333 16.580 1.00 85.44 195 ASP A O 1
ATOM 1529 N N . LEU A 1 196 ? -0.240 1.087 17.838 1.00 85.19 196 LEU A N 1
ATOM 1530 C CA . LEU A 1 196 ? 0.173 1.981 16.760 1.00 85.19 196 LEU A CA 1
ATOM 1531 C C . LEU A 1 196 ? 1.620 1.690 16.359 1.00 85.19 196 LEU A C 1
ATOM 1533 O O . LEU A 1 196 ? 2.542 2.452 16.653 1.00 85.19 196 LEU A O 1
ATOM 1537 N N . GLY A 1 197 ? 1.819 0.595 15.634 1.00 80.44 197 GLY A N 1
ATOM 1538 C CA . GLY A 1 197 ? 3.102 0.274 15.028 1.00 80.44 197 GLY A CA 1
ATOM 1539 C C . GLY A 1 197 ? 3.444 1.194 13.853 1.00 80.44 197 GLY A C 1
ATOM 1540 O O . GLY A 1 197 ? 2.587 1.780 13.186 1.00 80.44 197 GLY A O 1
ATOM 1541 N N . THR A 1 198 ? 4.733 1.289 13.523 1.00 68.31 198 THR A N 1
ATOM 1542 C CA . THR A 1 198 ? 5.195 2.056 12.351 1.00 68.31 198 THR A CA 1
ATOM 1543 C C . THR A 1 198 ? 4.649 1.483 11.046 1.00 68.31 198 THR A C 1
ATOM 1545 O O . THR A 1 198 ? 4.299 2.234 10.142 1.00 68.31 198 THR A O 1
ATOM 1548 N N . THR A 1 199 ? 4.540 0.158 10.949 1.00 64.31 199 THR A N 1
ATOM 1549 C CA . THR A 1 199 ? 4.057 -0.532 9.742 1.00 64.31 199 THR A CA 1
ATOM 1550 C C . THR A 1 199 ? 2.587 -0.928 9.846 1.00 64.31 199 THR A C 1
ATOM 1552 O O . THR A 1 199 ? 1.877 -0.889 8.845 1.00 64.31 199 THR A O 1
ATOM 1555 N N . THR A 1 200 ? 2.118 -1.254 11.048 1.00 72.06 200 THR A N 1
ATOM 1556 C CA . THR A 1 200 ? 0.812 -1.878 11.272 1.00 72.06 200 THR A CA 1
ATOM 1557 C C . THR A 1 200 ? 0.100 -1.191 12.421 1.00 72.06 200 THR A C 1
ATOM 1559 O O . THR A 1 200 ? 0.721 -0.922 13.442 1.00 72.06 200 THR A O 1
ATOM 1562 N N . ILE A 1 201 ? -1.194 -0.948 12.255 1.00 81.00 201 ILE A N 1
ATOM 1563 C CA . ILE A 1 201 ? -2.104 -0.555 13.326 1.00 81.00 201 ILE A CA 1
ATOM 1564 C C . ILE A 1 201 ? -3.002 -1.748 13.643 1.00 81.00 201 ILE A C 1
ATOM 1566 O O . ILE A 1 201 ? -3.563 -2.355 12.728 1.00 81.00 201 ILE A O 1
ATOM 1570 N N . VAL A 1 202 ? -3.142 -2.069 14.926 1.00 85.00 202 VAL A N 1
ATOM 1571 C CA . VAL A 1 202 ? -4.034 -3.119 15.432 1.00 85.00 202 VAL A CA 1
ATOM 1572 C C . VAL A 1 202 ? -5.069 -2.479 16.350 1.00 85.00 202 VAL A C 1
ATOM 1574 O O . VAL A 1 202 ? -4.716 -1.640 17.176 1.00 85.00 202 VAL A O 1
ATOM 1577 N N . LEU A 1 203 ? -6.335 -2.865 16.203 1.00 88.62 203 LEU A N 1
ATOM 1578 C CA . LEU A 1 203 ? -7.435 -2.474 17.079 1.00 88.62 203 LEU A CA 1
ATOM 1579 C C . LEU A 1 203 ? -8.146 -3.719 17.590 1.00 88.62 203 LEU A C 1
ATOM 1581 O O . LEU A 1 203 ? -8.656 -4.508 16.795 1.00 88.62 203 LEU A O 1
ATOM 1585 N N . ASP A 1 204 ? -8.223 -3.841 18.905 1.00 90.00 204 ASP A N 1
ATOM 1586 C CA . ASP A 1 204 ? -8.976 -4.876 19.596 1.00 90.00 204 ASP A CA 1
ATOM 1587 C C . ASP A 1 204 ? -10.143 -4.234 20.352 1.00 90.00 204 ASP A C 1
ATOM 1589 O O . ASP A 1 204 ? -9.947 -3.319 21.155 1.00 90.00 204 ASP A O 1
ATOM 1593 N N . LEU A 1 205 ? -11.361 -4.678 20.060 1.00 92.12 205 LEU A N 1
ATOM 1594 C CA . LEU A 1 205 ? -12.563 -4.321 20.798 1.00 92.12 205 LEU A CA 1
ATOM 1595 C C . LEU A 1 205 ? -12.717 -5.312 21.946 1.00 92.12 205 LEU A C 1
ATOM 1597 O O . LEU A 1 205 ? -12.956 -6.491 21.705 1.00 92.12 205 LEU A O 1
ATOM 1601 N N . VAL A 1 206 ? -12.629 -4.825 23.177 1.00 90.94 206 VAL A N 1
ATOM 1602 C CA . VAL A 1 206 ? -12.618 -5.649 24.389 1.00 90.94 206 VAL A CA 1
ATOM 1603 C C . VAL A 1 206 ? -13.871 -5.367 25.209 1.00 90.94 206 VAL A C 1
ATOM 1605 O O . VAL A 1 206 ? -14.246 -4.209 25.391 1.00 90.94 206 VAL A O 1
ATOM 1608 N N . ASP A 1 207 ? -14.525 -6.406 25.715 1.00 91.50 207 ASP A N 1
ATOM 1609 C CA . ASP A 1 207 ? -15.571 -6.273 26.730 1.00 91.50 207 ASP A CA 1
ATOM 1610 C C . ASP A 1 207 ? -14.918 -5.980 28.087 1.00 91.50 207 ASP A C 1
ATOM 1612 O O . ASP A 1 207 ? -14.082 -6.740 28.563 1.00 91.50 207 ASP A O 1
ATOM 1616 N N . LEU A 1 208 ? -15.253 -4.849 28.707 1.00 91.06 208 LEU A N 1
ATOM 1617 C CA . LEU A 1 208 ? -14.626 -4.417 29.960 1.00 91.06 208 LEU A CA 1
ATOM 1618 C C . LEU A 1 208 ? -15.213 -5.113 31.196 1.00 91.06 208 LEU A C 1
ATOM 1620 O O . LEU A 1 208 ? -14.611 -5.037 32.263 1.00 91.06 208 LEU A O 1
ATOM 1624 N N . GLU A 1 209 ? -16.369 -5.771 31.081 1.00 89.06 209 GLU A N 1
ATOM 1625 C CA . GLU A 1 209 ? -16.961 -6.560 32.167 1.00 89.06 209 GLU A CA 1
ATOM 1626 C C . GLU A 1 209 ? -16.364 -7.982 32.206 1.00 89.06 2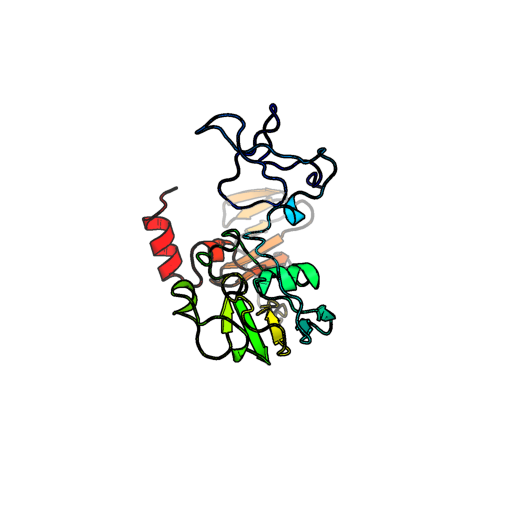09 GLU A C 1
ATOM 1628 O O . GLU A 1 209 ? -16.198 -8.538 33.291 1.00 89.06 209 GLU A O 1
ATOM 1633 N N . THR A 1 210 ? -16.015 -8.562 31.049 1.00 87.44 210 THR A N 1
ATOM 1634 C CA . THR A 1 210 ? -15.487 -9.944 30.942 1.00 87.44 210 THR A CA 1
ATOM 1635 C C . THR A 1 210 ? -14.009 -10.041 30.571 1.00 87.44 210 THR A C 1
ATOM 1637 O O . THR A 1 210 ? -13.394 -11.079 30.804 1.00 87.44 210 THR A O 1
ATOM 1640 N N . GLY A 1 211 ? -13.435 -8.976 30.007 1.00 85.06 211 GLY A N 1
ATOM 1641 C CA . GLY A 1 211 ? -12.066 -8.916 29.488 1.00 85.06 211 GLY A CA 1
ATOM 1642 C C . GLY A 1 211 ? -11.862 -9.642 28.162 1.00 85.06 211 GLY A C 1
ATOM 1643 O O . GLY A 1 211 ? -10.731 -9.706 27.683 1.00 85.06 211 GLY A O 1
ATOM 1644 N N . GLU A 1 212 ? -12.921 -10.193 27.568 1.00 85.75 212 GLU A N 1
ATOM 1645 C CA . GLU A 1 212 ? -12.836 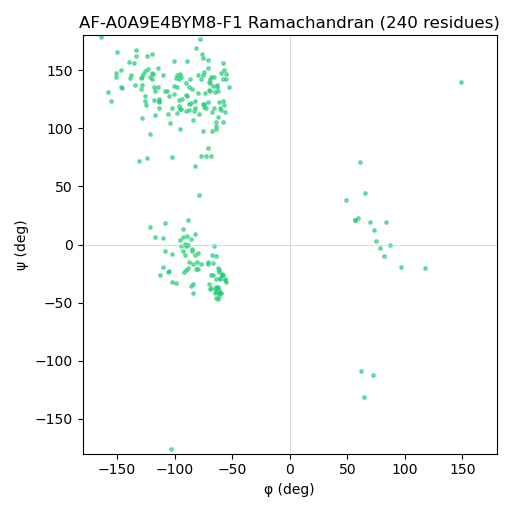-10.948 26.321 1.00 85.75 212 GLU A CA 1
ATOM 1646 C C . GLU A 1 212 ? -12.684 -10.020 25.104 1.00 85.75 212 GLU A C 1
ATOM 1648 O O . GLU A 1 212 ? -13.307 -8.957 25.015 1.00 85.75 212 GLU A O 1
ATOM 1653 N N . SER A 1 213 ? -11.872 -10.447 24.131 1.00 87.06 213 SER A N 1
ATOM 1654 C CA . SER A 1 213 ? -11.795 -9.803 22.815 1.00 87.06 213 SER A CA 1
ATOM 1655 C C . SER A 1 213 ? -13.056 -10.126 22.011 1.00 87.06 213 SER A C 1
ATOM 1657 O O . SER A 1 213 ? -13.341 -11.278 21.683 1.00 87.06 213 SER A O 1
ATOM 1659 N N . VAL A 1 214 ? -13.817 -9.087 21.682 1.00 90.62 214 VAL A N 1
ATOM 1660 C CA . VAL A 1 214 ? -15.041 -9.147 20.875 1.00 90.62 214 VAL A CA 1
ATOM 1661 C C . VAL A 1 214 ? -14.701 -9.123 19.389 1.00 90.62 214 VAL A C 1
ATOM 1663 O O . VAL A 1 214 ? -15.319 -9.827 18.587 1.00 90.62 214 VAL A O 1
ATOM 1666 N N . HIS A 1 215 ? -13.741 -8.282 18.993 1.00 86.94 215 HIS A N 1
ATOM 1667 C CA . HIS A 1 215 ? -13.329 -8.165 17.600 1.00 86.94 215 HIS A CA 1
ATOM 1668 C C . HIS A 1 215 ? -11.929 -7.581 17.456 1.00 86.94 215 HIS A C 1
ATOM 1670 O O . HIS A 1 215 ? -11.652 -6.493 17.949 1.00 86.94 215 HIS A O 1
ATOM 1676 N N . LEU A 1 216 ? -11.102 -8.241 16.650 1.00 83.88 216 LEU A N 1
ATOM 1677 C CA . LEU A 1 216 ? -9.757 -7.794 16.324 1.00 83.88 216 LEU A CA 1
ATOM 1678 C C . LEU A 1 216 ? -9.662 -7.434 14.841 1.00 83.88 216 LEU A C 1
ATOM 1680 O O . LEU A 1 216 ? -9.947 -8.252 13.964 1.00 83.88 216 LEU A O 1
ATOM 1684 N N . SER A 1 217 ? -9.221 -6.212 14.562 1.00 81.44 217 SER A N 1
ATOM 1685 C CA . SER A 1 217 ? -8.962 -5.709 13.216 1.00 81.44 217 SER A CA 1
ATOM 1686 C C . SER A 1 217 ? -7.561 -5.133 13.147 1.00 81.44 217 SER A C 1
ATOM 1688 O O . SER A 1 217 ? -7.055 -4.565 14.113 1.00 81.44 217 SER A O 1
ATOM 1690 N N . ALA A 1 218 ? -6.919 -5.255 11.994 1.00 80.44 218 ALA A N 1
ATOM 1691 C CA . ALA A 1 218 ? -5.623 -4.648 11.800 1.00 80.44 218 ALA A CA 1
ATOM 1692 C C . ALA A 1 218 ? -5.381 -4.273 10.341 1.00 80.44 218 ALA A C 1
ATOM 1694 O O . ALA A 1 218 ? -5.864 -4.931 9.417 1.00 80.44 218 ALA A O 1
ATOM 1695 N N . PHE A 1 219 ? -4.639 -3.191 10.136 1.00 74.56 219 PHE A N 1
ATOM 1696 C CA . PHE A 1 219 ? -4.372 -2.628 8.819 1.00 74.56 219 PHE A CA 1
ATOM 1697 C C . PHE A 1 219 ? -3.014 -1.928 8.775 1.00 74.56 219 PHE A C 1
ATOM 1699 O O . PHE A 1 219 ? -2.377 -1.682 9.798 1.00 74.56 219 PHE A O 1
ATOM 1706 N N . GLU A 1 220 ? -2.534 -1.628 7.570 1.00 70.19 220 GLU A N 1
ATOM 1707 C CA . GLU A 1 220 ? -1.264 -0.921 7.397 1.00 70.19 220 GLU A CA 1
ATOM 1708 C C . GLU A 1 220 ? -1.360 0.512 7.920 1.00 70.19 220 GLU A C 1
ATOM 1710 O O . GLU A 1 220 ? -2.325 1.217 7.632 1.00 70.19 220 GLU A O 1
ATOM 1715 N N . ASN A 1 221 ? -0.337 0.963 8.648 1.00 74.38 221 ASN A N 1
ATOM 1716 C CA . ASN A 1 221 ? -0.306 2.321 9.173 1.00 74.38 221 ASN A CA 1
ATOM 1717 C C . ASN A 1 221 ? -0.373 3.332 8.007 1.00 74.38 221 ASN A C 1
ATOM 1719 O O . ASN A 1 221 ? 0.576 3.404 7.216 1.00 74.38 221 ASN A O 1
ATOM 1723 N N . PRO A 1 222 ? -1.439 4.153 7.913 1.00 63.97 222 PRO A N 1
ATOM 1724 C CA . PRO A 1 222 ? -1.606 5.103 6.822 1.00 63.97 222 PRO A CA 1
ATOM 1725 C C . PRO A 1 222 ? -0.457 6.104 6.724 1.00 63.97 222 PRO A C 1
ATOM 1727 O O . PRO A 1 222 ? -0.157 6.550 5.630 1.00 63.97 222 PRO A O 1
ATOM 1730 N N . GLN A 1 223 ? 0.262 6.398 7.814 1.00 61.12 223 GLN A N 1
ATOM 1731 C CA . GLN A 1 223 ? 1.422 7.301 7.820 1.00 61.12 223 GLN A CA 1
ATOM 1732 C C . GLN A 1 223 ? 2.624 6.786 7.011 1.00 61.12 223 GLN A C 1
ATOM 1734 O O . GLN A 1 223 ? 3.646 7.466 6.920 1.00 61.12 223 GLN A O 1
ATOM 1739 N N . ARG A 1 224 ? 2.533 5.597 6.404 1.00 56.44 224 ARG A N 1
ATOM 1740 C CA . ARG A 1 224 ? 3.572 5.070 5.516 1.00 56.44 224 ARG A CA 1
ATOM 1741 C C . ARG A 1 224 ? 3.849 5.976 4.312 1.00 56.44 224 ARG A C 1
ATOM 1743 O O . ARG A 1 224 ? 4.984 5.979 3.849 1.00 56.44 224 ARG A O 1
ATOM 1750 N N . PHE A 1 225 ? 2.881 6.787 3.866 1.00 45.38 225 PHE A N 1
ATOM 1751 C CA . PHE A 1 225 ? 3.107 7.778 2.799 1.00 45.38 225 PHE A CA 1
ATOM 1752 C C . PHE A 1 225 ? 4.184 8.815 3.165 1.00 45.38 225 PHE A C 1
ATOM 1754 O O . PHE A 1 225 ? 4.862 9.321 2.278 1.00 45.38 225 PHE A O 1
ATOM 1761 N N . GLY A 1 226 ? 4.346 9.131 4.457 1.00 40.09 226 GLY A N 1
ATOM 1762 C CA . GLY A 1 226 ? 5.331 10.099 4.951 1.00 40.09 226 GLY A CA 1
ATOM 1763 C C . GLY A 1 226 ? 6.697 9.479 5.246 1.00 40.09 226 GLY A C 1
ATOM 1764 O O . GLY A 1 226 ? 7.599 10.175 5.694 1.00 40.09 226 GLY A O 1
ATOM 1765 N N . GLY A 1 227 ? 6.858 8.166 5.048 1.00 48.00 227 GLY A N 1
ATOM 1766 C CA . GLY A 1 227 ? 8.095 7.452 5.342 1.00 48.00 227 GLY A CA 1
ATOM 1767 C C . GLY A 1 227 ? 7.877 6.003 5.764 1.00 48.00 227 GLY A C 1
ATOM 1768 O O . GLY A 1 227 ? 6.978 5.688 6.556 1.00 48.00 227 GLY A O 1
ATOM 1769 N N . SER A 1 228 ? 8.746 5.112 5.279 1.00 51.81 228 SER A N 1
ATOM 1770 C CA . SER A 1 228 ? 8.814 3.705 5.703 1.00 51.81 228 SER A CA 1
ATOM 1771 C C . SER A 1 228 ? 9.372 3.523 7.117 1.00 51.81 228 SER A C 1
ATOM 1773 O O . SER A 1 228 ? 9.187 2.466 7.715 1.00 51.81 228 SER A O 1
ATOM 1775 N N . ASP A 1 229 ? 10.034 4.550 7.647 1.00 57.44 229 ASP A N 1
ATOM 1776 C CA . ASP A 1 229 ? 10.624 4.602 8.979 1.00 57.44 229 ASP A CA 1
ATOM 1777 C C . ASP A 1 229 ? 10.268 5.923 9.690 1.00 57.44 229 ASP A C 1
ATOM 1779 O O . ASP A 1 229 ? 9.747 6.864 9.087 1.00 57.44 229 ASP A O 1
ATOM 1783 N N . ILE A 1 230 ? 10.529 5.978 10.997 1.00 58.38 230 ILE A N 1
ATOM 1784 C CA . ILE A 1 230 ? 10.192 7.126 11.853 1.00 58.38 230 ILE A CA 1
ATOM 1785 C C . ILE A 1 230 ? 10.954 8.391 11.423 1.00 58.38 230 ILE A C 1
ATOM 1787 O O . ILE A 1 230 ? 10.387 9.481 11.446 1.00 58.38 230 ILE A O 1
ATOM 1791 N N . MET A 1 231 ? 12.215 8.260 11.003 1.00 55.94 231 MET A N 1
ATOM 1792 C CA . MET A 1 231 ? 13.076 9.397 10.665 1.00 55.94 231 MET A CA 1
ATOM 1793 C C . MET A 1 231 ? 12.614 10.090 9.387 1.00 55.94 231 MET A C 1
ATOM 1795 O O . MET A 1 231 ? 12.605 11.321 9.325 1.00 55.94 231 MET A O 1
ATOM 1799 N N . HIS A 1 232 ? 12.160 9.323 8.397 1.00 53.03 232 HIS A N 1
ATOM 1800 C CA . HIS A 1 232 ? 11.541 9.894 7.207 1.00 53.03 232 HIS A CA 1
ATOM 1801 C C . HIS A 1 232 ? 10.247 10.638 7.540 1.00 53.03 232 HIS A C 1
ATOM 1803 O O . HIS A 1 232 ? 10.055 11.739 7.037 1.00 53.03 232 HIS A O 1
ATOM 1809 N N . ARG A 1 233 ? 9.411 10.105 8.441 1.00 64.25 233 ARG A N 1
ATOM 1810 C CA . ARG A 1 233 ? 8.154 10.765 8.845 1.00 64.25 233 ARG A CA 1
ATOM 1811 C C . ARG A 1 233 ? 8.385 12.088 9.564 1.00 64.25 233 ARG A C 1
ATOM 1813 O O . ARG A 1 233 ? 7.703 13.061 9.264 1.00 64.25 233 ARG A O 1
ATOM 1820 N N . ILE A 1 234 ? 9.373 12.140 10.457 1.00 64.75 234 ILE A N 1
ATOM 1821 C CA . ILE A 1 234 ? 9.792 13.384 11.124 1.00 64.75 234 ILE A CA 1
ATOM 1822 C C . ILE A 1 234 ? 10.300 14.396 10.087 1.00 64.75 234 ILE A C 1
ATOM 1824 O O . ILE A 1 234 ? 9.979 15.580 10.151 1.00 64.75 234 ILE A O 1
ATOM 1828 N N . SER A 1 235 ? 11.072 13.926 9.105 1.00 58.03 235 SER A N 1
ATOM 1829 C CA . SER A 1 235 ? 11.607 14.783 8.043 1.00 58.03 235 SER A CA 1
ATOM 1830 C C . SER A 1 235 ? 10.508 15.305 7.109 1.00 58.03 235 SER A C 1
ATOM 1832 O O . SER A 1 235 ? 10.561 16.460 6.694 1.00 58.03 235 SER A O 1
ATOM 1834 N N . TYR A 1 236 ? 9.501 14.478 6.806 1.00 55.09 236 TYR A N 1
ATOM 1835 C CA . TYR A 1 236 ? 8.345 14.844 5.987 1.00 55.09 236 TYR A CA 1
ATOM 1836 C C . TYR A 1 236 ? 7.524 15.961 6.639 1.00 55.09 236 TYR A C 1
ATOM 1838 O O . TYR A 1 236 ? 7.224 16.947 5.970 1.00 55.09 236 TYR A O 1
ATOM 1846 N N . ASP A 1 237 ? 7.225 15.836 7.935 1.00 65.81 237 ASP A N 1
ATOM 1847 C CA . ASP A 1 237 ? 6.506 16.853 8.718 1.00 65.81 237 ASP A CA 1
ATOM 1848 C C . ASP A 1 237 ? 7.261 18.194 8.738 1.00 65.81 237 ASP A C 1
ATOM 1850 O O . ASP A 1 237 ? 6.684 19.253 8.499 1.00 65.81 237 ASP A O 1
ATOM 1854 N N . GLY A 1 238 ? 8.590 18.150 8.892 1.00 62.25 238 GLY A N 1
ATOM 1855 C CA . GLY A 1 238 ? 9.432 19.349 8.837 1.00 62.25 238 GLY A CA 1
ATOM 1856 C C . GLY A 1 238 ? 9.489 20.035 7.463 1.00 62.25 238 GLY A C 1
ATOM 1857 O O . GLY A 1 238 ? 9.730 21.239 7.395 1.00 62.25 238 GLY A O 1
ATOM 1858 N N . GLN A 1 239 ? 9.281 19.295 6.368 1.00 48.47 239 GLN A N 1
ATOM 1859 C CA . GLN A 1 239 ? 9.287 19.827 4.996 1.00 48.47 239 GLN A CA 1
ATOM 1860 C C . GLN A 1 239 ? 7.895 20.257 4.505 1.00 48.47 239 GLN A C 1
ATOM 1862 O O . GLN A 1 239 ? 7.804 21.105 3.618 1.00 48.47 239 GLN A O 1
ATOM 1867 N N . HIS A 1 240 ? 6.827 19.699 5.080 1.00 47.38 240 HIS A N 1
ATOM 1868 C CA . HIS A 1 240 ? 5.435 19.963 4.710 1.00 47.38 240 HIS A CA 1
ATOM 1869 C C . HIS A 1 240 ? 4.597 20.275 5.961 1.00 47.38 240 HIS A C 1
ATOM 1871 O O . HIS A 1 240 ? 3.781 19.444 6.365 1.00 47.38 240 HIS A O 1
ATOM 1877 N N . PRO A 1 241 ? 4.784 21.456 6.579 1.00 49.75 241 PRO A N 1
ATOM 1878 C CA . PRO A 1 241 ? 3.996 21.849 7.740 1.00 49.75 241 PRO A CA 1
ATOM 1879 C C . PRO A 1 241 ? 2.511 21.959 7.361 1.00 49.75 241 PRO A C 1
ATOM 1881 O O . PRO A 1 241 ? 2.173 22.537 6.323 1.00 49.75 241 PRO A O 1
ATOM 1884 N N . GLY A 1 242 ? 1.656 21.351 8.187 1.00 47.94 242 GLY A N 1
ATOM 1885 C CA . GLY A 1 242 ? 0.196 21.333 8.030 1.00 47.94 242 GLY A CA 1
ATOM 1886 C C . GLY A 1 242 ? -0.493 22.668 8.280 1.00 47.94 242 GLY A C 1
ATOM 1887 O O . GLY A 1 242 ? 0.088 23.534 8.974 1.00 47.94 242 GLY A O 1
#

Radius of gyration: 25.73 Å; Cα contacts (8 Å, |Δi|>4): 419; chains: 1; bounding box: 46×46×73 Å

Secondary structure (DSSP, 8-state):
----SS-TTB-TTSBB--SS--TTEE--SSTTPPPEE---S-S-GGGG--S------EEEEEEEETTEEEEEETT-BHHHHHHHHT-----SSSSSSTT---EEEEEE-GGGBPPPPGGGTT--TTEEETTT-BBS-SSS-EEEEE--------------------SEEEETTEEEETTEEEEE--S--EEEEEEE-SSEEEEEEEETTT--EEEEEEEE-GGGGG-SSHHHHHHHHHHS--

Nearest PDB structures (foldseek):
  3zyy-assembly1_X  TM=3.995E-01  e=1.533E-08  Carboxydothermus hydrogenoformans
  1i7h-assembly3_C  TM=8.474E-01  e=7.786E-05  Escherichia coli
  4c1n-assembly2_K  TM=8.733E-01  e=2.064E-04  Carboxydothermus hydrogenoformans
  8a1v-assembly1_F  TM=5.414E-01  e=8.795E-05  Vibrio cholerae
  8fn2-assembly1_Q  TM=8.357E-01  e=1.902E-01  Borreliella burgdorferi B31

Mean predicted aligned error: 16.95 Å

Solvent-accessible surface area (backbone atoms only — not comparable to full-atom values): 14462 Å² total; per-residue (Å²): 135,82,80,52,30,57,46,90,43,50,48,100,80,40,31,33,72,59,93,66,49,37,77,42,58,38,82,38,97,48,94,91,51,62,30,29,42,77,66,88,58,73,48,60,38,75,80,34,58,42,75,68,87,61,89,54,52,73,40,82,10,41,36,35,45,95,91,42,74,44,80,25,35,25,67,44,26,49,40,58,50,27,58,76,69,70,47,89,68,56,70,88,57,78,58,71,48,80,64,74,59,31,40,25,38,42,82,36,42,62,86,26,34,53,78,84,52,85,77,38,69,91,50,65,88,53,45,42,43,21,53,69,36,28,30,68,40,18,63,51,49,31,31,39,42,66,67,72,79,69,79,85,66,86,85,74,80,83,90,66,100,68,89,84,83,60,65,61,42,76,62,91,60,39,26,22,54,74,87,46,80,74,50,67,68,82,87,76,56,74,45,76,52,75,46,84,45,80,65,38,31,38,40,34,35,29,33,60,87,80,67,45,77,76,47,78,50,72,48,71,28,79,66,40,84,44,28,94,48,72,69,44,33,56,51,40,47,74,75,55,73,129

Foldseek 3Di:
DDDQQADPQQDPVQFGNDPADFQQWADDPDVPDGTGGNGPSRDRRVVGRDHDPDPFQFAQAWEDEPRDIDTDTFFDFLVNVCVVRVHDADDDPSLPLQQVRRKKFWPDDLVQWDDADPSCPVPDDRIHRRSRTGGNHRHTYTYMYGPPPPPPDPPDDDDDDDDQDDCWDDDPQFIDRNNHTDDGDDPFDWDWDWDDDLFKIKIFIAGRVRRDTPDIDMDTRPLCSQHSDPVSVVVSCVVDPD

pLDDT: mean 77.82, std 14.65, range [40.09, 96.56]